Protein AF-A0A7X8THF5-F1 (afdb_monomer)

Secondary structure (DSSP, 8-state):
-----HHHHHHHHHHHHHHHHHHHHHHHHHHHHHHHHHHHHHHHHHHHHHHH---HHHHHHHHHHHHHHHHHHHHHHHS-THHHHHHHHHHHHHHHHHHHHHHH---HHHHHHHHHHHHHHHHHHHHHHHHHHHHHHHHHHHHHHT-SS-PPP--STTGGGSSSHHHHHHHHHHHHHHHHHHHHHHHHHHTT-HHHHHHHHHHHHHHHHHHHHHHHHHHHHHHT----PPPP----

Nearest PDB structures (foldseek):
  5vju-assembly1_A  TM=4.422E-01  e=5.455E-02  synthetic construct
  8d9p-assembly1_A  TM=3.679E-01  e=3.979E-02  synthetic construct
  2v0o-assembly2_C  TM=2.390E-01  e=2.110E-01  Homo sapiens
  7sqc-assembly1_1W  TM=1.618E-01  e=6.815E-01  Chlamydomonas reinhardtii

pLDDT: mean 75.11, std 13.53, range [33.56, 95.19]

Solvent-accessible surface area (backbone atoms only — not comparable to full-atom values): 12452 Å² total; per-residue (Å²): 132,83,75,74,56,66,66,60,59,49,51,52,49,49,53,49,52,52,49,50,51,51,48,50,51,49,51,52,50,49,50,58,60,47,48,56,55,51,44,51,53,49,39,54,50,34,54,52,51,41,75,70,47,85,49,69,73,57,33,50,55,35,47,56,52,32,54,52,40,50,43,54,50,53,49,65,68,72,50,72,64,63,50,57,55,52,27,52,50,31,64,49,50,28,38,52,50,25,30,52,49,43,67,79,38,77,49,76,63,52,44,50,52,34,35,53,50,23,15,58,60,27,16,58,32,41,30,52,41,52,51,55,48,22,54,47,41,26,51,42,44,44,65,72,64,69,69,67,83,84,73,76,85,73,84,46,75,70,50,59,65,62,70,69,43,71,62,45,47,49,55,14,44,53,41,14,41,16,50,20,40,20,25,50,11,45,35,37,31,74,73,68,44,58,67,66,12,46,52,31,28,53,51,11,51,54,46,37,56,54,44,53,54,50,50,53,52,50,26,56,59,49,31,71,64,79,67,89,69,76,78,77,79,85,79,132

Sequence (236 aa):
MEGVDTAEALEWLYRVLAALAALLGALLTLNQLTRSAILRRREEWLRSALSAEGNPNRQQLLRELLDRTTAYLVAGILFPRRYYFIAIAWLVAAPAQAVMWTHNDREGWSLLWSALLAMLCISMPIRQVIRVLSERERFLHDYLQAAGEIRKPRTDILAAMEGGTRKEFLLAYLAGASVAVAAVGLSLFLSGSSSLGFWMVVIGIGGAIVLVAMIRGYVRSRATISGPYPPDHEGL

Mean predicted aligned error: 10.57 Å

Radius of gyration: 22.51 Å; Cα contacts (8 Å, |Δi|>4): 219; chains: 1; bounding box: 72×32×70 Å

Organism: NCBI:txid1463632

Foldseek 3Di:
DDPPPLVVVVVVVLVVLVVVLVVVLVVVVVCLVVVLVVLVVLLVVLVVCLVPDPDPVVNVVSVLVNLLSVLLNVLSVQQDCVLVVQLSVLLSVLLSQLLVQCQVDVPPVSNVVSLVVSLVSNLVSQLLVLLSLLLSLLLSLCSSVVPDDRDHRPSDPVVCVPPPVVVSSVLSSQLSNLSSLLSSLCSCCSNPVPPSSVVSNVSSVVSNVVSVVVSVVVSNVSSPPPDPDDPPPPDD

Structure (mmCIF, N/CA/C/O backbone):
data_AF-A0A7X8THF5-F1
#
_entry.id   AF-A0A7X8THF5-F1
#
loop_
_atom_site.group_PDB
_atom_site.id
_atom_site.type_symbol
_atom_site.label_atom_id
_atom_site.label_alt_id
_atom_site.label_comp_id
_atom_site.label_asym_id
_atom_site.label_entity_id
_atom_site.label_seq_id
_atom_site.pdbx_PDB_ins_code
_atom_site.Cartn_x
_atom_site.Cartn_y
_atom_site.Cartn_z
_atom_site.occupancy
_atom_site.B_iso_or_equiv
_atom_site.auth_seq_id
_atom_site.auth_comp_id
_atom_site.auth_asym_id
_atom_site.auth_atom_id
_atom_site.pdbx_PDB_model_num
ATOM 1 N N . MET A 1 1 ? 43.524 2.361 -19.960 1.00 44.16 1 MET A N 1
ATOM 2 C CA . MET A 1 1 ? 42.305 2.366 -19.130 1.00 44.16 1 MET A CA 1
ATOM 3 C C . MET A 1 1 ? 41.296 1.520 -19.871 1.00 44.16 1 MET A C 1
ATOM 5 O O . MET A 1 1 ? 40.720 1.992 -20.841 1.00 44.16 1 MET A O 1
ATOM 9 N N . GLU A 1 2 ? 41.238 0.239 -19.514 1.00 46.28 2 GLU A N 1
ATOM 10 C CA . GLU A 1 2 ? 40.279 -0.716 -20.069 1.00 46.28 2 GLU A CA 1
ATOM 11 C C . GLU A 1 2 ? 38.870 -0.203 -19.780 1.00 46.28 2 GLU A C 1
ATOM 13 O O . GLU A 1 2 ? 38.554 0.161 -18.645 1.00 46.28 2 GLU A O 1
ATOM 18 N N . GLY A 1 3 ? 38.063 -0.072 -20.832 1.00 50.28 3 GLY A N 1
ATOM 19 C CA . GLY A 1 3 ? 36.662 0.282 -20.693 1.00 50.28 3 GLY A CA 1
ATOM 20 C C . GLY A 1 3 ? 35.988 -0.829 -19.911 1.00 50.28 3 GLY A C 1
ATOM 21 O O . GLY A 1 3 ? 35.944 -1.957 -20.386 1.00 50.28 3 GLY A O 1
ATOM 22 N N . VAL A 1 4 ? 35.510 -0.516 -18.706 1.00 54.69 4 VAL A N 1
ATOM 23 C CA . VAL A 1 4 ? 34.601 -1.399 -17.974 1.00 54.69 4 VAL A CA 1
ATOM 24 C C . VAL A 1 4 ? 33.492 -1.775 -18.943 1.00 54.69 4 VAL A C 1
ATOM 26 O O . VAL A 1 4 ? 32.818 -0.887 -19.477 1.00 54.69 4 VAL A O 1
ATOM 29 N N . ASP A 1 5 ? 33.357 -3.073 -19.206 1.00 65.56 5 ASP A N 1
ATOM 30 C CA . ASP A 1 5 ? 32.387 -3.586 -20.154 1.00 65.56 5 ASP A CA 1
ATOM 31 C C . ASP A 1 5 ? 31.007 -3.149 -19.664 1.00 65.56 5 ASP A C 1
ATOM 33 O O . ASP A 1 5 ? 30.532 -3.551 -18.600 1.00 65.56 5 ASP A O 1
ATOM 37 N N . THR A 1 6 ? 30.383 -2.226 -20.393 1.00 61.91 6 THR A N 1
ATOM 38 C CA . THR A 1 6 ? 29.119 -1.599 -19.972 1.00 61.91 6 THR A CA 1
ATOM 39 C C . THR A 1 6 ? 28.027 -2.640 -19.691 1.00 61.91 6 THR A C 1
ATOM 41 O O . THR A 1 6 ? 27.155 -2.404 -18.857 1.00 61.91 6 THR A O 1
ATOM 44 N N . ALA A 1 7 ? 28.132 -3.820 -20.312 1.00 59.59 7 ALA A N 1
ATOM 45 C CA . ALA A 1 7 ? 27.319 -4.997 -20.037 1.00 59.59 7 ALA A CA 1
ATOM 46 C C . ALA A 1 7 ? 27.535 -5.577 -18.622 1.00 59.59 7 ALA A C 1
ATOM 48 O O . ALA A 1 7 ? 26.554 -5.821 -17.921 1.00 59.59 7 ALA A O 1
ATOM 49 N N . GLU A 1 8 ? 28.781 -5.729 -18.155 1.00 67.62 8 GLU A N 1
ATOM 50 C CA . GLU A 1 8 ? 29.077 -6.199 -16.791 1.00 67.62 8 GLU A CA 1
ATOM 51 C C . GLU A 1 8 ? 28.595 -5.202 -15.733 1.00 67.62 8 GLU A C 1
ATOM 53 O O . GLU A 1 8 ? 28.028 -5.596 -14.711 1.00 67.62 8 GLU A O 1
ATOM 58 N N . ALA A 1 9 ? 28.770 -3.899 -15.981 1.00 61.94 9 ALA A N 1
ATOM 59 C CA . ALA A 1 9 ? 28.302 -2.855 -15.068 1.00 61.94 9 ALA A CA 1
ATOM 60 C C . ALA A 1 9 ? 26.768 -2.860 -14.920 1.00 61.94 9 ALA A C 1
ATOM 62 O O . ALA A 1 9 ? 26.239 -2.665 -13.820 1.00 61.94 9 ALA A O 1
ATOM 63 N N . LEU A 1 10 ? 26.047 -3.121 -16.013 1.00 57.25 10 LEU A N 1
ATOM 64 C CA . LEU A 1 10 ? 24.588 -3.235 -16.024 1.00 57.25 10 LEU A CA 1
ATOM 65 C C . LEU A 1 10 ? 24.099 -4.523 -15.357 1.00 57.25 10 LEU A C 1
ATOM 67 O O . LEU A 1 10 ? 23.121 -4.484 -14.606 1.00 57.25 10 LEU A O 1
ATOM 71 N N . GLU A 1 11 ? 24.790 -5.644 -15.565 1.00 64.69 11 GLU A N 1
ATOM 72 C CA . GLU A 1 11 ? 24.473 -6.902 -14.890 1.00 64.69 11 GLU A CA 1
ATOM 73 C C . GLU A 1 11 ? 24.671 -6.783 -13.371 1.00 64.69 11 GLU A C 1
ATOM 75 O O . GLU A 1 11 ? 23.821 -7.215 -12.585 1.00 64.69 11 GLU A O 1
ATOM 80 N N . TRP A 1 12 ? 25.743 -6.114 -12.943 1.00 65.31 12 TRP A N 1
ATOM 81 C CA . TRP A 1 12 ? 25.974 -5.784 -11.538 1.00 65.31 12 TRP A CA 1
ATOM 82 C C . TRP A 1 12 ? 24.867 -4.910 -10.960 1.00 65.31 12 TRP A C 1
ATOM 84 O O . TRP A 1 12 ? 24.343 -5.213 -9.886 1.00 65.31 12 TRP A O 1
ATOM 94 N N . LEU A 1 13 ? 24.460 -3.861 -11.671 1.00 58.75 13 LEU A N 1
ATOM 95 C CA . LEU A 1 13 ? 23.386 -2.990 -11.209 1.00 58.75 13 LEU A CA 1
ATOM 96 C C . LEU A 1 13 ? 22.038 -3.721 -11.137 1.00 58.75 13 LEU A C 1
ATOM 98 O O . LEU A 1 13 ? 21.288 -3.519 -10.182 1.00 58.75 13 LEU A O 1
ATOM 102 N N . TYR A 1 14 ? 21.742 -4.605 -12.093 1.00 62.38 14 TYR A N 1
ATOM 103 C CA . TYR A 1 14 ? 20.559 -5.466 -12.053 1.00 62.38 14 TYR A CA 1
ATOM 104 C C . TYR A 1 14 ? 20.574 -6.371 -10.821 1.00 62.38 14 TYR A C 1
ATOM 106 O O . TYR A 1 14 ? 19.589 -6.422 -10.084 1.00 62.38 14 TYR A O 1
ATOM 114 N N . ARG A 1 15 ? 21.702 -7.038 -10.550 1.00 62.12 15 ARG A N 1
ATOM 115 C CA . ARG A 1 15 ? 21.872 -7.877 -9.355 1.00 62.12 15 ARG A CA 1
ATOM 116 C C . ARG A 1 15 ? 21.681 -7.060 -8.078 1.00 62.12 15 ARG A C 1
ATOM 118 O O . ARG A 1 15 ? 21.032 -7.538 -7.152 1.00 62.12 15 ARG A O 1
ATOM 125 N N . VAL A 1 16 ? 22.163 -5.816 -8.045 1.00 64.69 16 VAL A N 1
ATOM 126 C CA . VAL A 1 16 ? 21.971 -4.891 -6.917 1.00 64.69 16 VAL A CA 1
ATOM 127 C C . VAL A 1 16 ? 20.506 -4.473 -6.770 1.00 64.69 16 VAL A C 1
ATOM 129 O O . VAL A 1 16 ? 19.982 -4.517 -5.661 1.00 64.69 16 VAL A O 1
ATOM 132 N N . LEU A 1 17 ? 19.810 -4.116 -7.851 1.00 62.09 17 LEU A N 1
ATOM 133 C CA . LEU A 1 17 ? 18.389 -3.752 -7.808 1.00 62.09 17 LEU A CA 1
ATOM 134 C C . LEU A 1 17 ? 17.505 -4.942 -7.422 1.00 62.09 17 LEU A C 1
ATOM 136 O O . LEU A 1 17 ? 16.605 -4.789 -6.598 1.00 62.09 17 LEU A O 1
ATOM 140 N N . ALA A 1 18 ? 17.785 -6.130 -7.956 1.00 57.28 18 ALA A N 1
ATOM 141 C CA . ALA A 1 18 ? 17.110 -7.367 -7.584 1.00 57.28 18 ALA A CA 1
ATOM 142 C C . ALA A 1 18 ? 17.374 -7.722 -6.113 1.00 57.28 18 ALA A C 1
ATOM 144 O O . ALA A 1 18 ? 16.439 -8.069 -5.391 1.00 57.28 18 ALA A O 1
ATOM 145 N N . ALA A 1 19 ? 18.613 -7.560 -5.637 1.00 55.81 19 ALA A N 1
ATOM 146 C CA . ALA A 1 19 ? 18.961 -7.740 -4.232 1.00 55.81 19 ALA A CA 1
ATOM 147 C C . ALA A 1 19 ? 18.259 -6.712 -3.334 1.00 55.81 19 ALA A C 1
ATOM 149 O O . ALA A 1 19 ? 17.722 -7.091 -2.299 1.00 55.81 19 ALA A O 1
ATOM 150 N N . LEU A 1 20 ? 18.185 -5.439 -3.733 1.00 57.44 20 LEU A N 1
ATOM 151 C CA . LEU A 1 20 ? 17.461 -4.393 -3.004 1.00 57.44 20 LEU A CA 1
ATOM 152 C C . LEU A 1 20 ? 15.954 -4.655 -2.979 1.00 57.44 20 LEU A C 1
ATOM 154 O O . LEU A 1 20 ? 15.328 -4.482 -1.936 1.00 57.44 20 LEU A O 1
ATOM 158 N N . ALA A 1 21 ? 15.367 -5.110 -4.085 1.00 62.69 21 ALA A N 1
ATOM 159 C CA . ALA A 1 21 ? 13.959 -5.485 -4.154 1.00 62.69 21 ALA A CA 1
ATOM 160 C C . ALA A 1 21 ? 13.661 -6.719 -3.288 1.00 62.69 21 ALA A C 1
ATOM 162 O O . ALA A 1 21 ? 12.676 -6.725 -2.548 1.00 62.69 21 ALA A O 1
ATOM 163 N N . ALA A 1 22 ? 14.531 -7.732 -3.316 1.00 54.94 22 ALA A N 1
ATOM 164 C CA . ALA A 1 22 ? 14.443 -8.903 -2.447 1.00 54.94 22 ALA A CA 1
ATOM 165 C C . ALA A 1 22 ? 14.606 -8.519 -0.969 1.00 54.94 22 ALA A C 1
ATOM 167 O O . ALA A 1 22 ? 13.848 -8.994 -0.125 1.00 54.94 22 ALA A O 1
ATOM 168 N N . LEU A 1 23 ? 15.531 -7.609 -0.654 1.00 54.62 23 LEU A N 1
ATOM 169 C CA . LEU A 1 23 ? 15.764 -7.100 0.695 1.00 54.62 23 LEU A CA 1
ATOM 170 C C . LEU A 1 23 ? 14.586 -6.250 1.183 1.00 54.62 23 LEU A C 1
ATOM 172 O O . LEU A 1 23 ? 14.150 -6.417 2.317 1.00 54.62 23 LEU A O 1
ATOM 176 N N . LEU A 1 24 ? 13.998 -5.408 0.330 1.00 62.38 24 LEU A N 1
ATOM 177 C CA . LEU A 1 24 ? 12.756 -4.685 0.620 1.00 62.38 24 LEU A CA 1
ATOM 178 C C . LEU A 1 24 ? 11.587 -5.650 0.827 1.00 62.38 24 LEU A C 1
ATOM 180 O O . LEU A 1 24 ? 10.832 -5.487 1.782 1.00 62.38 24 LEU A O 1
ATOM 184 N N . GLY A 1 25 ? 11.454 -6.680 -0.008 1.00 56.62 25 GLY A N 1
ATOM 185 C CA . GLY A 1 25 ? 10.466 -7.744 0.163 1.00 56.62 25 GLY A CA 1
ATOM 186 C C . GLY A 1 25 ? 10.643 -8.480 1.493 1.00 56.62 25 GLY A C 1
ATOM 187 O O . GLY A 1 25 ? 9.671 -8.667 2.230 1.00 56.62 25 GLY A O 1
ATOM 188 N N . ALA A 1 26 ? 11.882 -8.820 1.854 1.00 56.28 26 ALA A N 1
ATOM 189 C CA . ALA A 1 26 ? 12.229 -9.439 3.128 1.00 56.28 26 ALA A CA 1
ATOM 190 C C . ALA A 1 26 ? 11.927 -8.508 4.311 1.00 56.28 26 ALA A C 1
ATOM 192 O O . ALA A 1 26 ? 11.278 -8.938 5.260 1.00 56.28 26 ALA A O 1
ATOM 193 N N . LEU A 1 27 ? 12.305 -7.228 4.239 1.00 57.66 27 LEU A N 1
ATOM 194 C CA . LEU A 1 27 ? 12.028 -6.214 5.263 1.00 57.66 27 LEU A CA 1
ATOM 195 C C . LEU A 1 27 ? 10.529 -5.967 5.436 1.00 57.66 27 LEU A C 1
ATOM 197 O O . LEU A 1 27 ? 10.049 -5.886 6.564 1.00 57.66 27 LEU A O 1
ATOM 201 N N . LEU A 1 28 ? 9.766 -5.883 4.345 1.00 62.41 28 LEU A N 1
ATOM 202 C CA . LEU A 1 28 ? 8.310 -5.758 4.390 1.00 62.41 28 LEU A CA 1
ATOM 203 C C . LEU A 1 28 ? 7.680 -7.005 5.017 1.00 62.41 28 LEU A C 1
ATOM 205 O O . LEU A 1 28 ? 6.793 -6.878 5.859 1.00 62.41 28 LEU A O 1
ATOM 209 N N . THR A 1 29 ? 8.171 -8.195 4.675 1.00 56.88 29 THR A N 1
ATOM 210 C CA . THR A 1 29 ? 7.702 -9.465 5.250 1.00 56.88 29 THR A CA 1
ATOM 211 C C . THR A 1 29 ? 8.030 -9.559 6.744 1.00 56.88 29 THR A C 1
ATOM 213 O O . THR A 1 29 ? 7.148 -9.860 7.550 1.00 56.88 29 THR A O 1
ATOM 216 N N . LEU A 1 30 ? 9.258 -9.213 7.138 1.00 57.81 30 LEU A N 1
ATOM 217 C CA . LEU A 1 30 ? 9.705 -9.115 8.531 1.00 57.81 30 LEU A CA 1
ATOM 218 C C . LEU A 1 30 ? 8.871 -8.102 9.316 1.00 57.81 30 LEU A C 1
ATOM 220 O O . LEU A 1 30 ? 8.418 -8.408 10.418 1.00 57.81 30 LEU A O 1
ATOM 224 N N . ASN A 1 31 ? 8.606 -6.926 8.746 1.00 62.25 31 ASN A N 1
ATOM 225 C CA . ASN A 1 31 ? 7.759 -5.903 9.357 1.00 62.25 31 ASN A CA 1
ATOM 226 C C . ASN A 1 31 ? 6.324 -6.421 9.555 1.00 62.25 31 ASN A C 1
ATOM 228 O O . ASN A 1 31 ? 5.721 -6.206 10.599 1.00 62.25 31 ASN A O 1
ATOM 232 N N . GLN A 1 32 ? 5.778 -7.187 8.608 1.00 62.62 32 GLN A N 1
ATOM 233 C CA . GLN A 1 32 ? 4.447 -7.788 8.757 1.00 62.62 32 GLN A CA 1
ATOM 234 C C . GLN A 1 32 ? 4.400 -8.894 9.826 1.00 62.62 32 GLN A C 1
ATOM 236 O O . GLN A 1 32 ? 3.425 -8.968 10.582 1.00 62.62 32 GLN A O 1
ATOM 241 N N . LEU A 1 33 ? 5.438 -9.731 9.932 1.00 62.12 33 LEU A N 1
ATOM 242 C CA . LEU A 1 33 ? 5.545 -10.762 10.974 1.00 62.12 33 LEU A CA 1
ATOM 243 C C . LEU A 1 33 ? 5.672 -10.126 12.364 1.00 62.12 33 LEU A C 1
ATOM 245 O O . LEU A 1 33 ? 4.885 -10.419 13.269 1.00 62.12 33 LEU A O 1
ATOM 249 N N . THR A 1 34 ? 6.600 -9.182 12.505 1.00 71.81 34 THR A N 1
ATOM 250 C CA . THR A 1 34 ? 6.878 -8.494 13.771 1.00 71.81 34 THR A CA 1
ATOM 251 C C . THR A 1 34 ? 5.735 -7.593 14.215 1.00 71.81 34 THR A C 1
ATOM 253 O O . THR A 1 34 ? 5.457 -7.535 15.409 1.00 71.81 34 THR A O 1
ATOM 256 N N . ARG A 1 35 ? 4.993 -6.957 13.300 1.00 75.31 35 ARG A N 1
ATOM 257 C CA . ARG A 1 35 ? 3.871 -6.073 13.657 1.00 75.31 35 ARG A CA 1
ATOM 258 C C . ARG A 1 35 ? 2.801 -6.781 14.481 1.00 75.31 35 ARG A C 1
ATOM 260 O O . ARG A 1 35 ? 2.255 -6.176 15.397 1.00 75.31 35 ARG A O 1
ATOM 267 N N . SER A 1 36 ? 2.525 -8.055 14.204 1.00 75.31 36 SER A N 1
ATOM 268 C CA . SER A 1 36 ? 1.575 -8.835 15.007 1.00 75.31 36 SER A CA 1
ATOM 269 C C . SER A 1 36 ? 2.079 -9.092 16.433 1.00 75.31 36 SER A C 1
ATOM 271 O O . SER A 1 36 ? 1.326 -8.914 17.387 1.00 75.31 36 SER A O 1
ATOM 273 N N . ALA A 1 37 ? 3.365 -9.416 16.588 1.00 80.38 37 ALA A N 1
ATOM 274 C CA . ALA A 1 37 ? 4.003 -9.595 17.890 1.00 80.38 37 ALA A CA 1
ATOM 275 C C . ALA A 1 37 ? 4.093 -8.274 18.675 1.00 80.38 37 ALA A C 1
ATOM 277 O O . ALA A 1 37 ? 3.794 -8.241 19.866 1.00 80.38 37 ALA A O 1
ATOM 278 N N . ILE A 1 38 ? 4.430 -7.169 18.001 1.00 83.44 38 ILE A N 1
ATOM 279 C CA . ILE A 1 38 ? 4.467 -5.823 18.588 1.00 83.44 38 ILE A CA 1
ATOM 280 C C . ILE A 1 38 ? 3.075 -5.420 19.082 1.00 83.44 38 ILE A C 1
ATOM 282 O O . ILE A 1 38 ? 2.955 -4.903 20.189 1.00 83.44 38 ILE A O 1
ATOM 286 N N . LEU A 1 39 ? 2.025 -5.663 18.290 1.00 85.38 39 LEU A N 1
ATOM 287 C CA . LEU A 1 39 ? 0.650 -5.346 18.684 1.00 85.38 39 LEU A CA 1
ATOM 288 C C . LEU A 1 39 ? 0.195 -6.172 19.893 1.00 85.38 39 LEU A C 1
ATOM 290 O O . LEU A 1 39 ? -0.378 -5.589 20.805 1.00 85.38 39 LEU A O 1
ATOM 294 N N . ARG A 1 40 ? 0.513 -7.474 19.949 1.00 87.19 40 ARG A N 1
ATOM 295 C CA . ARG A 1 40 ? 0.229 -8.327 21.121 1.00 87.19 40 ARG A CA 1
ATOM 296 C C . ARG A 1 40 ? 0.936 -7.831 22.377 1.00 87.19 40 ARG A C 1
ATOM 298 O O . ARG A 1 40 ? 0.296 -7.587 23.390 1.00 87.19 40 ARG A O 1
ATOM 305 N N . ARG A 1 41 ? 2.244 -7.583 22.286 1.00 89.25 41 ARG A N 1
ATOM 306 C CA . ARG A 1 41 ? 3.030 -7.070 23.416 1.00 89.25 41 ARG A CA 1
ATOM 307 C C . ARG A 1 41 ? 2.528 -5.703 23.886 1.00 89.25 41 ARG A C 1
ATOM 309 O O . ARG A 1 41 ? 2.513 -5.419 25.079 1.00 89.25 41 ARG A O 1
ATOM 316 N N . ARG A 1 42 ? 2.113 -4.845 22.950 1.00 90.06 42 ARG A N 1
ATOM 317 C CA . ARG A 1 42 ? 1.525 -3.538 23.262 1.00 90.06 42 ARG A CA 1
ATOM 318 C C . ARG A 1 42 ? 0.163 -3.677 23.936 1.00 90.06 42 ARG A C 1
ATOM 320 O O . ARG A 1 42 ? -0.105 -2.929 24.866 1.00 90.06 42 ARG A O 1
ATOM 327 N N . GLU A 1 43 ? -0.667 -4.614 23.492 1.00 92.69 43 GLU A N 1
ATOM 328 C CA . GLU A 1 43 ? -1.944 -4.929 24.132 1.00 92.69 43 GLU A CA 1
ATOM 329 C C . GLU A 1 43 ? -1.740 -5.424 25.571 1.00 92.69 43 GLU A C 1
ATOM 331 O O . GLU A 1 43 ? -2.356 -4.891 26.489 1.00 92.69 43 GLU A O 1
ATOM 336 N N . GLU A 1 44 ? -0.829 -6.375 25.790 1.00 92.75 44 GLU A N 1
ATOM 337 C CA . GLU A 1 44 ? -0.475 -6.884 27.124 1.00 92.75 44 GLU A CA 1
ATOM 338 C C . GLU A 1 44 ? 0.015 -5.762 28.048 1.00 92.75 44 GLU A C 1
ATOM 340 O O . GLU A 1 44 ? -0.441 -5.636 29.190 1.00 92.75 44 GLU A O 1
ATOM 345 N N . TRP A 1 45 ? 0.900 -4.901 27.535 1.00 95.19 45 TRP A N 1
ATOM 346 C CA . TRP A 1 45 ? 1.394 -3.742 28.272 1.00 95.19 45 TRP A CA 1
ATOM 347 C C . TRP A 1 45 ? 0.267 -2.759 28.610 1.00 95.19 45 TRP A C 1
ATOM 349 O O . TRP A 1 45 ? 0.183 -2.318 29.752 1.00 95.19 45 TRP A O 1
ATOM 359 N N . LEU A 1 46 ? -0.635 -2.459 27.666 1.00 93.38 46 LEU A N 1
ATOM 360 C CA . LEU A 1 46 ? -1.780 -1.569 27.894 1.00 93.38 46 LEU A CA 1
ATOM 361 C C . LEU A 1 46 ? -2.759 -2.138 28.928 1.00 93.38 46 LEU A C 1
ATOM 363 O O . LEU A 1 46 ? -3.219 -1.390 29.787 1.00 93.38 46 LEU A O 1
ATOM 367 N N . ARG A 1 47 ? -3.038 -3.448 28.901 1.00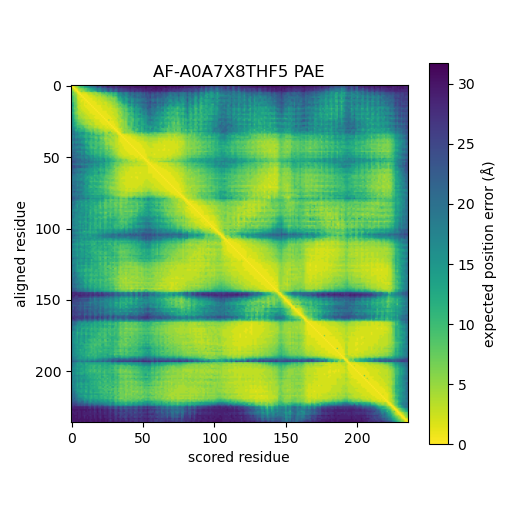 93.38 47 ARG A N 1
ATOM 368 C CA . ARG A 1 47 ? -3.868 -4.116 29.922 1.00 93.38 47 ARG A CA 1
ATOM 369 C C . ARG A 1 47 ? -3.237 -4.011 31.309 1.00 93.38 47 ARG A C 1
ATOM 371 O O . ARG A 1 47 ? -3.921 -3.675 32.273 1.00 93.38 47 ARG A O 1
ATOM 378 N N . SER A 1 48 ? -1.929 -4.242 31.388 1.00 94.12 48 SER A N 1
ATOM 379 C CA . SER A 1 48 ? -1.165 -4.151 32.637 1.00 94.12 48 SER A CA 1
ATOM 380 C C . SER A 1 48 ? -1.151 -2.715 33.171 1.00 94.12 48 SER A C 1
ATOM 382 O O . SER A 1 48 ? -1.478 -2.484 34.333 1.00 94.12 48 SER A O 1
ATOM 384 N N . ALA A 1 49 ? -0.867 -1.738 32.305 1.00 92.69 49 ALA A N 1
ATOM 385 C CA . ALA A 1 49 ? -0.874 -0.318 32.643 1.00 92.69 49 ALA A CA 1
ATOM 386 C C . ALA A 1 49 ? -2.259 0.149 33.114 1.00 92.69 49 ALA A C 1
ATOM 388 O O . ALA A 1 49 ? -2.359 0.852 34.114 1.00 92.69 49 ALA A O 1
ATOM 389 N N . LEU A 1 50 ? -3.330 -0.292 32.448 1.00 93.75 50 LEU A N 1
ATOM 390 C CA . LEU A 1 50 ? -4.700 0.044 32.829 1.00 93.75 50 LEU A CA 1
ATOM 391 C C . LEU A 1 50 ? -5.071 -0.510 34.213 1.00 93.75 50 LEU A C 1
ATOM 393 O O . LEU A 1 50 ? -5.754 0.174 34.969 1.00 93.75 50 LEU A O 1
ATOM 397 N N . SER A 1 51 ? -4.614 -1.722 34.548 1.00 91.69 51 SER A N 1
ATOM 398 C CA . SER A 1 51 ? -4.881 -2.348 35.853 1.00 91.69 51 SER A CA 1
ATOM 399 C C . SER A 1 51 ? -4.154 -1.678 37.025 1.00 91.69 51 SER A C 1
ATOM 401 O O . SER A 1 51 ? -4.630 -1.746 38.154 1.00 91.69 51 SER A O 1
ATOM 403 N N . ALA A 1 52 ? -3.023 -1.018 36.757 1.00 92.69 52 ALA A N 1
ATOM 404 C CA . ALA A 1 52 ? -2.202 -0.349 37.763 1.00 92.69 52 ALA A CA 1
ATOM 405 C C . ALA A 1 52 ? -2.469 1.166 37.874 1.00 92.69 52 ALA A C 1
ATOM 407 O O . ALA A 1 52 ? -2.017 1.804 38.824 1.00 92.69 52 ALA A O 1
ATOM 408 N N . GLU A 1 53 ? -3.170 1.764 36.908 1.00 93.62 53 GLU A N 1
ATOM 409 C CA . GLU A 1 53 ? -3.419 3.205 36.867 1.00 93.62 53 GLU A CA 1
ATOM 410 C C . GLU A 1 53 ? -4.570 3.584 37.807 1.00 93.62 53 GLU A C 1
ATOM 412 O O . GLU A 1 53 ? -5.679 3.082 37.665 1.00 93.62 53 GLU A O 1
ATOM 417 N N . GLY A 1 54 ? -4.328 4.495 38.753 1.00 89.56 54 GLY A N 1
ATOM 418 C CA . GLY A 1 54 ? -5.350 4.970 39.697 1.00 89.56 54 GLY A CA 1
ATOM 419 C C . GLY A 1 54 ? -6.120 6.203 39.216 1.00 89.56 54 GLY A C 1
ATOM 420 O O . GLY A 1 54 ? -7.184 6.512 39.748 1.00 89.56 54 GLY A O 1
ATOM 421 N N . ASN A 1 55 ? -5.600 6.931 38.220 1.00 94.75 55 ASN A N 1
ATOM 422 C CA . ASN A 1 55 ? -6.222 8.164 37.742 1.00 94.75 55 ASN A CA 1
ATOM 423 C C . ASN A 1 55 ? -7.301 7.879 36.673 1.00 94.75 55 ASN A C 1
ATOM 425 O O . ASN A 1 55 ? -6.967 7.342 35.613 1.00 94.75 55 ASN A O 1
ATOM 429 N N . PRO A 1 56 ? -8.565 8.304 36.871 1.00 91.31 56 PRO A N 1
ATOM 430 C CA . PRO A 1 56 ? -9.668 7.988 35.958 1.00 91.31 56 PRO A CA 1
ATOM 431 C C . PRO A 1 56 ? -9.481 8.554 34.540 1.00 91.31 56 PRO A C 1
ATOM 433 O O . PRO A 1 56 ? -9.804 7.878 33.564 1.00 91.31 56 PRO A O 1
ATOM 436 N N . ASN A 1 57 ? -8.886 9.743 34.391 1.00 89.69 57 ASN A N 1
ATOM 437 C CA . ASN A 1 57 ? -8.653 10.346 33.070 1.00 89.69 57 ASN A CA 1
ATOM 438 C C . ASN A 1 57 ? -7.589 9.570 32.280 1.00 89.69 57 ASN A C 1
ATOM 440 O O . ASN A 1 57 ? -7.702 9.386 31.068 1.00 89.69 57 ASN A O 1
ATOM 444 N N . ARG A 1 58 ? -6.547 9.083 32.967 1.00 90.12 58 ARG A N 1
ATOM 445 C CA . ARG A 1 58 ? -5.504 8.253 32.343 1.00 90.12 58 ARG A CA 1
ATOM 446 C C . ARG A 1 58 ? -6.012 6.853 32.034 1.00 90.12 58 ARG A C 1
ATOM 448 O O . ARG A 1 58 ? -5.693 6.326 30.973 1.00 90.12 58 ARG A O 1
ATOM 455 N N . GLN A 1 59 ? -6.843 6.285 32.906 1.00 91.94 59 GLN A N 1
ATOM 456 C CA . GLN A 1 59 ? -7.520 5.019 32.635 1.00 91.94 59 GLN A CA 1
ATOM 457 C C . GLN A 1 59 ? -8.368 5.097 31.364 1.00 91.94 59 GLN A C 1
ATOM 459 O O . GLN A 1 59 ? -8.319 4.177 30.552 1.00 91.94 59 GLN A O 1
ATOM 464 N N . GLN A 1 60 ? -9.113 6.188 31.162 1.00 90.38 60 G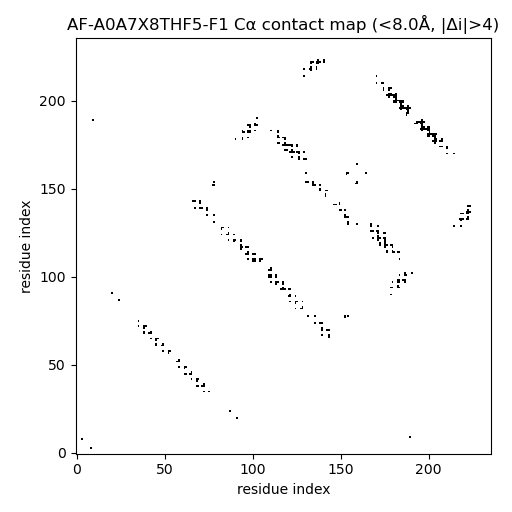LN A N 1
ATOM 465 C CA . GLN A 1 60 ? -9.901 6.370 29.944 1.00 90.38 60 GLN A CA 1
ATOM 466 C C . GLN A 1 60 ? -9.013 6.366 28.692 1.00 90.38 60 GLN A C 1
ATOM 468 O O . GLN A 1 60 ? -9.265 5.597 27.768 1.00 90.38 60 GLN A O 1
ATOM 473 N N . LEU A 1 61 ? -7.922 7.138 28.689 1.00 91.00 61 LEU A N 1
ATOM 474 C CA . LEU A 1 61 ? -6.984 7.165 27.563 1.00 91.00 61 LEU A CA 1
ATOM 475 C C . LEU A 1 61 ? -6.317 5.797 27.318 1.00 91.00 61 LEU A C 1
ATOM 477 O O . LEU A 1 61 ? -6.138 5.384 26.173 1.00 91.00 61 LEU A O 1
ATOM 481 N N . LEU A 1 62 ? -5.966 5.065 28.379 1.00 92.00 62 LEU A N 1
ATOM 482 C CA . LEU A 1 62 ? -5.416 3.710 28.268 1.00 92.00 62 LEU A CA 1
ATOM 483 C C . LEU A 1 62 ? -6.437 2.715 27.699 1.00 92.00 62 LEU A C 1
ATOM 485 O O . LEU A 1 62 ? -6.045 1.864 26.901 1.00 92.00 62 LEU A O 1
ATOM 489 N N . ARG A 1 63 ? -7.726 2.841 28.048 1.00 90.62 63 ARG A N 1
ATOM 490 C CA . ARG A 1 63 ? -8.814 2.049 27.444 1.00 90.62 63 ARG A CA 1
ATOM 491 C C . ARG A 1 63 ? -8.952 2.343 25.956 1.00 90.62 63 ARG A C 1
ATOM 493 O O . ARG A 1 63 ? -8.897 1.412 25.165 1.00 90.62 63 ARG A O 1
ATOM 500 N N . GLU A 1 64 ? -8.997 3.613 25.561 1.00 88.44 64 GLU A N 1
ATOM 501 C CA . GLU A 1 64 ? -9.077 3.995 24.142 1.00 88.44 64 GLU A CA 1
ATOM 502 C C . GLU A 1 64 ? -7.890 3.448 23.327 1.00 88.44 64 GLU A C 1
ATOM 504 O O . GLU A 1 64 ? -8.047 2.954 22.205 1.00 88.44 64 GLU A O 1
ATOM 509 N N . LEU A 1 65 ? -6.678 3.497 23.892 1.00 90.44 65 LEU A N 1
ATOM 510 C CA . LEU A 1 65 ? -5.488 2.920 23.264 1.00 90.44 65 LEU A CA 1
ATOM 511 C C . LEU A 1 65 ? -5.540 1.390 23.197 1.00 90.44 65 LEU A C 1
ATOM 513 O O . LEU A 1 65 ? -5.063 0.816 22.209 1.00 90.44 65 LEU A O 1
ATOM 517 N N . LEU A 1 66 ? -6.076 0.737 24.229 1.00 91.56 66 LEU A N 1
ATOM 518 C CA . LEU A 1 66 ? -6.256 -0.711 24.274 1.00 91.56 66 LEU A CA 1
ATOM 519 C C . LEU A 1 66 ? -7.245 -1.150 23.196 1.00 91.56 66 LEU A C 1
ATOM 521 O O . LEU A 1 66 ? -6.865 -1.941 22.335 1.00 91.56 66 LEU A O 1
ATOM 525 N N . ASP A 1 67 ? -8.434 -0.552 23.165 1.00 88.31 67 ASP A N 1
ATOM 526 C CA . ASP A 1 67 ? -9.490 -0.857 22.196 1.00 88.31 67 ASP A CA 1
ATOM 527 C C . ASP A 1 67 ? -8.988 -0.682 20.763 1.00 88.31 67 ASP A C 1
ATOM 529 O O . ASP A 1 67 ? -9.161 -1.559 19.914 1.00 88.31 67 ASP A O 1
ATOM 533 N N . ARG A 1 68 ? -8.252 0.404 20.501 1.00 88.12 68 ARG A N 1
ATOM 534 C CA . ARG A 1 68 ? -7.626 0.642 19.196 1.00 88.12 68 ARG A CA 1
ATOM 535 C C . ARG A 1 68 ? -6.576 -0.407 18.847 1.00 88.12 68 ARG A C 1
ATOM 537 O O . ARG A 1 68 ? -6.503 -0.839 17.696 1.00 88.12 68 ARG A O 1
ATOM 544 N N . THR A 1 69 ? -5.760 -0.825 19.810 1.00 87.38 69 THR A N 1
ATOM 545 C CA . THR A 1 69 ? -4.734 -1.857 19.594 1.00 87.38 69 THR A CA 1
ATOM 546 C C . THR A 1 69 ? -5.375 -3.215 19.305 1.00 87.38 69 THR A C 1
ATOM 548 O O . THR A 1 69 ? -4.983 -3.875 18.338 1.00 87.38 69 THR A O 1
ATOM 551 N N . THR A 1 70 ? -6.402 -3.591 20.067 1.00 87.75 70 THR A N 1
ATOM 552 C CA . THR A 1 70 ? -7.178 -4.818 19.866 1.00 87.75 70 THR A CA 1
ATOM 553 C C . THR A 1 70 ? -7.894 -4.796 18.511 1.00 87.75 70 THR A C 1
ATOM 555 O O . THR A 1 70 ? -7.779 -5.760 17.754 1.00 87.75 70 THR A O 1
ATOM 558 N N . ALA A 1 71 ? -8.506 -3.674 18.118 1.00 84.88 71 ALA A N 1
ATOM 559 C CA . ALA A 1 71 ? -9.127 -3.511 16.800 1.00 84.88 71 ALA A CA 1
ATOM 560 C C . ALA A 1 71 ? -8.123 -3.742 15.652 1.00 84.88 71 ALA A C 1
ATOM 562 O O . ALA A 1 71 ? -8.405 -4.470 14.696 1.00 84.88 71 ALA A O 1
ATOM 563 N N . TYR A 1 72 ? -6.908 -3.183 15.754 1.00 84.06 72 TYR A N 1
ATOM 564 C CA . TYR A 1 72 ? -5.842 -3.413 14.769 1.00 84.06 72 TYR A CA 1
ATOM 565 C C . TYR A 1 72 ? -5.371 -4.867 14.715 1.00 84.06 72 TYR A C 1
ATOM 567 O O . TYR A 1 72 ? -4.996 -5.334 13.632 1.00 84.06 72 TYR A O 1
ATOM 575 N N . LEU A 1 73 ? -5.365 -5.560 15.854 1.00 84.50 73 LEU A N 1
ATOM 576 C CA . LEU A 1 73 ? -4.974 -6.961 15.957 1.00 84.50 73 LEU A CA 1
ATOM 577 C C . LEU A 1 73 ? -6.022 -7.866 15.301 1.00 84.50 73 LEU A C 1
ATOM 579 O O . LEU A 1 73 ? -5.661 -8.675 14.445 1.00 84.50 73 LEU A O 1
ATOM 583 N N . VAL A 1 74 ? -7.304 -7.661 15.612 1.00 84.69 74 VAL A N 1
ATOM 584 C CA . VAL A 1 74 ? -8.429 -8.393 15.007 1.00 84.69 74 VAL A CA 1
ATOM 585 C C . VAL A 1 74 ? -8.484 -8.151 13.496 1.00 84.69 74 VAL A C 1
ATOM 587 O O . VAL A 1 74 ? -8.538 -9.103 12.715 1.00 84.69 74 VAL A O 1
ATOM 590 N N . ALA A 1 75 ? -8.339 -6.900 13.053 1.00 80.81 75 ALA A N 1
ATOM 591 C CA . ALA A 1 75 ? -8.236 -6.584 11.630 1.00 80.81 75 ALA A CA 1
ATOM 592 C C . ALA A 1 75 ? -7.033 -7.288 10.964 1.00 80.81 75 ALA A C 1
ATOM 594 O O . ALA A 1 75 ? -7.114 -7.767 9.836 1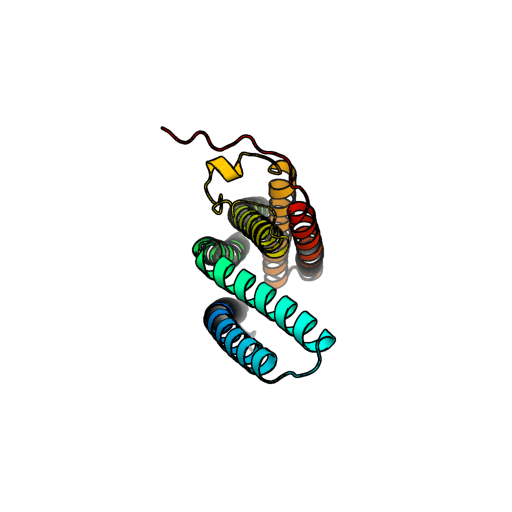.00 80.81 75 ALA A O 1
ATOM 595 N N . GLY A 1 76 ? -5.899 -7.404 11.658 1.00 76.00 76 GLY A N 1
ATOM 596 C CA . GLY A 1 76 ? -4.723 -8.114 11.146 1.00 76.00 76 GLY A CA 1
ATOM 597 C C . GLY A 1 76 ? -4.917 -9.624 10.942 1.00 76.00 76 GLY A C 1
ATOM 598 O O . GLY A 1 76 ? -4.109 -10.234 10.232 1.00 76.00 76 GLY A O 1
ATOM 599 N N . ILE A 1 77 ? -5.945 -10.210 11.564 1.00 79.62 77 ILE A N 1
ATOM 600 C CA . ILE A 1 77 ? -6.344 -11.619 11.423 1.00 79.62 77 ILE A CA 1
ATOM 601 C C . ILE A 1 77 ? -7.407 -11.763 10.327 1.00 79.62 77 ILE A C 1
ATOM 603 O O . ILE A 1 77 ? -7.305 -12.654 9.489 1.00 79.62 77 ILE A O 1
ATOM 607 N N . LEU A 1 78 ? -8.399 -10.870 10.315 1.00 76.69 78 LEU A N 1
ATOM 608 C CA . LEU A 1 78 ? -9.549 -10.931 9.411 1.00 76.69 78 LEU A CA 1
ATOM 609 C C . LEU A 1 78 ? -9.211 -10.611 7.949 1.00 76.69 78 LEU A C 1
ATOM 611 O O . LEU A 1 78 ? -9.831 -11.160 7.040 1.00 76.69 78 LEU A O 1
ATOM 615 N N . PHE A 1 79 ? -8.248 -9.721 7.700 1.00 74.88 79 PHE A N 1
ATOM 616 C CA . PHE A 1 79 ? -7.917 -9.294 6.342 1.00 74.88 79 PHE A CA 1
ATOM 617 C C . PHE A 1 79 ? -6.798 -10.159 5.731 1.00 74.88 79 PHE A C 1
ATOM 619 O O . PHE A 1 79 ? -5.682 -10.203 6.261 1.00 74.88 79 PHE A O 1
ATOM 626 N N . PRO A 1 80 ? -7.046 -10.829 4.589 1.00 70.38 80 PRO A N 1
ATOM 627 C CA . PRO A 1 80 ? -6.119 -11.800 4.022 1.00 70.38 80 PRO A CA 1
ATOM 628 C C . PRO A 1 80 ? -4.831 -11.137 3.513 1.00 70.38 80 PRO A C 1
ATOM 630 O O . PRO A 1 80 ? -4.825 -10.327 2.583 1.00 70.38 80 PRO A O 1
ATOM 633 N N . ARG A 1 81 ? -3.699 -11.544 4.099 1.00 73.31 81 ARG A N 1
ATOM 634 C CA . ARG A 1 81 ? -2.364 -10.988 3.804 1.00 73.31 81 ARG A CA 1
ATOM 635 C C . ARG A 1 81 ? -1.892 -11.244 2.370 1.00 73.31 81 ARG A C 1
ATOM 637 O O . ARG A 1 81 ? -1.066 -10.491 1.861 1.00 73.31 81 ARG A O 1
ATOM 644 N N . ARG A 1 82 ? -2.440 -12.271 1.709 1.00 73.31 82 ARG A N 1
ATOM 645 C CA . ARG A 1 82 ? -2.090 -12.680 0.337 1.00 73.31 82 ARG A CA 1
ATOM 646 C C . ARG A 1 82 ? -2.171 -11.534 -0.674 1.00 73.31 82 ARG A C 1
ATOM 648 O O . ARG A 1 82 ? -1.317 -11.449 -1.545 1.00 73.31 82 ARG A O 1
ATOM 655 N N . TYR A 1 83 ? -3.127 -10.614 -0.526 1.00 72.12 83 TYR A N 1
ATOM 656 C CA . TYR A 1 83 ? -3.280 -9.496 -1.463 1.00 72.12 83 TYR A CA 1
ATOM 657 C C . TYR A 1 83 ? -2.111 -8.505 -1.399 1.00 72.12 83 TYR A C 1
ATOM 659 O O . TYR A 1 83 ? -1.700 -7.984 -2.431 1.00 72.12 83 TYR A O 1
ATOM 667 N N . TYR A 1 84 ? -1.513 -8.303 -0.219 1.00 71.56 84 TYR A N 1
ATOM 668 C CA . TYR A 1 84 ? -0.307 -7.481 -0.085 1.00 71.56 84 TYR A CA 1
ATOM 669 C C . TYR A 1 84 ? 0.908 -8.165 -0.714 1.00 71.56 84 TYR A C 1
ATOM 671 O O . TYR A 1 84 ? 1.676 -7.506 -1.404 1.00 71.56 84 TYR A O 1
ATOM 679 N N . PHE A 1 85 ? 1.061 -9.480 -0.523 1.00 72.38 85 PHE A N 1
ATOM 680 C CA . PHE A 1 85 ? 2.149 -10.240 -1.148 1.00 72.38 85 PHE A CA 1
ATOM 681 C C . PHE A 1 85 ? 2.055 -10.223 -2.672 1.00 72.38 85 PHE A C 1
ATOM 683 O O . PHE A 1 85 ? 3.054 -9.958 -3.332 1.00 72.38 85 PHE A O 1
ATOM 690 N N . ILE A 1 86 ? 0.856 -10.430 -3.225 1.00 74.62 86 ILE A N 1
ATOM 691 C CA . ILE A 1 86 ? 0.614 -10.357 -4.671 1.00 74.62 86 ILE A CA 1
ATOM 692 C C . ILE A 1 86 ? 0.958 -8.958 -5.194 1.00 74.62 86 ILE A C 1
ATOM 694 O O . ILE A 1 86 ? 1.662 -8.837 -6.191 1.00 74.62 86 ILE A O 1
ATOM 698 N N . ALA A 1 87 ? 0.529 -7.894 -4.510 1.00 72.38 87 ALA A N 1
ATOM 699 C CA . ALA A 1 87 ? 0.853 -6.533 -4.928 1.00 72.38 87 ALA A CA 1
ATOM 700 C C . ALA A 1 87 ? 2.353 -6.222 -4.871 1.00 72.38 87 ALA A C 1
ATOM 702 O O . ALA A 1 87 ? 2.870 -5.614 -5.802 1.00 72.38 87 ALA A O 1
ATOM 703 N N . ILE A 1 88 ? 3.060 -6.667 -3.829 1.00 73.88 88 ILE A N 1
ATOM 704 C CA . ILE A 1 88 ? 4.519 -6.513 -3.736 1.00 73.88 88 ILE A CA 1
ATOM 705 C C . ILE A 1 88 ? 5.210 -7.293 -4.860 1.00 73.88 88 ILE A C 1
ATOM 707 O O . ILE A 1 88 ? 6.090 -6.747 -5.519 1.00 73.88 88 ILE A O 1
ATOM 711 N N . ALA A 1 89 ? 4.791 -8.536 -5.116 1.00 73.62 89 ALA A N 1
ATOM 712 C CA . ALA A 1 89 ? 5.358 -9.358 -6.180 1.00 73.62 89 ALA A CA 1
ATOM 713 C C . ALA A 1 89 ? 5.219 -8.676 -7.549 1.00 73.62 89 ALA A C 1
ATOM 715 O O . ALA A 1 89 ? 6.200 -8.570 -8.278 1.00 73.62 89 ALA A O 1
ATOM 716 N N . TRP A 1 90 ? 4.041 -8.132 -7.866 1.00 76.00 90 TRP A N 1
ATOM 717 C CA . TRP A 1 90 ? 3.814 -7.413 -9.124 1.00 76.00 90 TRP A CA 1
ATOM 718 C C . TRP A 1 90 ? 4.523 -6.058 -9.196 1.00 76.00 90 TRP A C 1
ATOM 720 O O . TRP A 1 90 ? 5.005 -5.694 -10.264 1.00 76.00 90 TRP A O 1
ATOM 730 N N . LEU A 1 91 ? 4.660 -5.343 -8.075 1.00 71.50 91 LEU A N 1
ATOM 731 C CA . LEU A 1 91 ? 5.451 -4.108 -7.995 1.00 71.50 91 LEU A CA 1
ATOM 732 C C . LEU A 1 91 ? 6.946 -4.329 -8.255 1.00 71.50 91 LEU A C 1
ATOM 734 O O . LEU A 1 91 ? 7.636 -3.372 -8.583 1.00 71.50 91 LEU A O 1
ATOM 738 N N . VAL A 1 92 ? 7.450 -5.557 -8.112 1.00 70.69 92 VAL A N 1
ATOM 739 C CA . VAL A 1 92 ? 8.839 -5.910 -8.441 1.00 70.69 92 VAL A CA 1
ATOM 740 C C . VAL A 1 92 ? 8.930 -6.531 -9.834 1.00 70.69 92 VAL A C 1
ATOM 742 O O . VAL A 1 92 ? 9.749 -6.105 -10.646 1.00 70.69 92 VAL A O 1
ATOM 745 N N . ALA A 1 93 ? 8.071 -7.508 -10.133 1.00 71.06 93 ALA A N 1
ATOM 746 C CA . ALA A 1 93 ? 8.122 -8.273 -11.374 1.00 71.06 93 ALA A CA 1
ATOM 747 C C . ALA A 1 93 ? 7.832 -7.415 -12.614 1.00 71.06 93 ALA A C 1
ATOM 749 O O . ALA A 1 93 ? 8.541 -7.536 -13.609 1.00 71.06 93 ALA A O 1
ATOM 750 N N . ALA A 1 94 ? 6.832 -6.528 -12.562 1.00 70.94 94 ALA A N 1
ATOM 751 C CA . ALA A 1 94 ? 6.455 -5.721 -13.722 1.00 70.94 94 ALA A CA 1
ATOM 752 C C . ALA A 1 94 ? 7.507 -4.651 -14.082 1.00 70.94 94 ALA A C 1
ATOM 754 O O . ALA A 1 94 ? 7.862 -4.554 -15.256 1.00 70.94 94 ALA A O 1
ATOM 755 N N . PRO A 1 95 ? 8.093 -3.899 -13.127 1.00 66.81 95 PRO A N 1
ATOM 756 C CA . PRO A 1 95 ? 9.217 -3.015 -13.435 1.00 66.81 95 PRO A CA 1
ATOM 757 C C . PRO A 1 95 ? 10.460 -3.764 -13.910 1.00 66.81 95 PRO A C 1
ATOM 759 O O . PRO A 1 95 ? 11.120 -3.298 -14.832 1.00 66.81 95 PRO A O 1
ATOM 762 N N . ALA A 1 96 ? 10.766 -4.928 -13.326 1.00 69.06 96 ALA A N 1
ATOM 763 C CA . ALA A 1 96 ? 11.896 -5.745 -13.766 1.00 69.06 96 ALA A CA 1
ATOM 764 C C . ALA A 1 96 ? 11.716 -6.224 -15.215 1.00 69.06 96 ALA A C 1
ATOM 766 O O . ALA A 1 96 ? 12.637 -6.112 -16.022 1.00 69.06 96 ALA A O 1
ATOM 767 N N . GLN A 1 97 ? 10.514 -6.692 -15.562 1.00 73.75 97 GLN A N 1
ATOM 768 C CA . GLN A 1 97 ? 10.169 -7.089 -16.924 1.00 73.75 97 GLN A CA 1
ATOM 769 C C . GLN A 1 97 ? 10.256 -5.908 -17.896 1.00 73.75 97 GLN A C 1
ATOM 771 O O . GLN A 1 97 ? 10.837 -6.060 -18.969 1.00 73.75 97 GLN A O 1
ATOM 776 N N . ALA A 1 98 ? 9.736 -4.735 -17.513 1.00 67.31 98 ALA A N 1
ATOM 777 C CA . ALA A 1 98 ? 9.852 -3.529 -18.325 1.00 67.31 98 ALA A CA 1
ATOM 778 C C . ALA A 1 98 ? 11.324 -3.199 -18.594 1.00 67.31 98 ALA A C 1
ATOM 780 O O . ALA A 1 98 ? 11.713 -3.119 -19.750 1.00 67.31 98 ALA A O 1
ATOM 781 N N . VAL A 1 99 ? 12.159 -3.134 -17.553 1.00 66.88 99 VAL A N 1
ATOM 782 C CA . VAL A 1 99 ? 13.595 -2.835 -17.682 1.00 66.88 99 VAL A CA 1
ATOM 783 C C . VAL A 1 99 ? 14.328 -3.835 -18.583 1.00 66.88 99 VAL A C 1
ATOM 785 O O . VAL A 1 99 ? 15.186 -3.415 -19.360 1.00 66.88 99 VAL A O 1
ATOM 788 N N . MET A 1 100 ? 14.003 -5.131 -18.507 1.00 68.06 100 MET A N 1
ATOM 789 C CA . MET A 1 100 ? 14.614 -6.152 -19.370 1.00 68.06 100 MET A CA 1
ATOM 790 C C . MET A 1 100 ? 14.219 -5.991 -20.839 1.00 68.06 100 MET A C 1
ATOM 792 O O . MET A 1 100 ? 15.077 -6.060 -21.719 1.00 68.06 100 MET A O 1
ATOM 796 N N . TRP A 1 101 ? 12.933 -5.776 -21.119 1.00 69.19 101 TRP A N 1
ATOM 797 C CA . TRP A 1 101 ? 12.456 -5.626 -22.494 1.00 69.19 101 TRP A CA 1
ATOM 798 C C . TRP A 1 101 ? 13.021 -4.384 -23.168 1.00 69.19 101 TRP A C 1
ATOM 800 O O . TRP A 1 101 ? 13.492 -4.468 -24.297 1.00 69.19 101 TRP A O 1
ATOM 810 N N . THR A 1 102 ? 13.045 -3.261 -22.457 1.00 66.75 102 THR A N 1
ATOM 811 C CA . THR A 1 102 ? 13.560 -1.995 -22.985 1.00 66.75 102 THR A CA 1
ATOM 812 C C . THR A 1 102 ? 15.084 -1.988 -23.150 1.00 66.75 102 THR A C 1
ATOM 814 O O . THR A 1 102 ? 15.618 -1.170 -23.896 1.00 66.75 102 THR A O 1
ATOM 817 N N . HIS A 1 103 ? 15.802 -2.890 -22.471 1.00 64.06 103 HIS A N 1
ATOM 818 C CA . HIS A 1 103 ? 17.236 -3.082 -22.685 1.00 64.06 103 HIS A CA 1
ATOM 819 C C . HIS A 1 103 ? 17.532 -3.904 -23.947 1.00 64.06 103 HIS A C 1
ATOM 821 O O . HIS A 1 103 ? 18.418 -3.529 -24.717 1.00 64.06 103 HIS A O 1
ATOM 827 N N . ASN A 1 104 ? 16.783 -4.992 -24.159 1.00 67.12 104 ASN A N 1
ATOM 828 C CA . ASN A 1 104 ? 16.978 -5.904 -25.289 1.00 67.12 104 ASN A CA 1
ATOM 829 C C . ASN A 1 104 ? 16.484 -5.324 -26.618 1.00 67.12 104 ASN A C 1
ATOM 831 O O . ASN A 1 104 ? 17.042 -5.644 -27.664 1.00 67.12 104 ASN A O 1
ATOM 835 N N . ASP A 1 105 ? 15.454 -4.480 -26.577 1.00 65.31 105 ASP A N 1
ATOM 836 C CA . ASP A 1 105 ? 14.866 -3.867 -27.758 1.00 65.31 105 ASP A CA 1
ATOM 837 C C . ASP A 1 105 ? 14.507 -2.407 -27.458 1.00 65.31 105 ASP A C 1
ATOM 839 O O . ASP A 1 105 ? 13.664 -2.119 -26.604 1.00 65.31 105 ASP A O 1
ATOM 843 N N . ARG A 1 106 ? 15.184 -1.476 -28.141 1.00 65.31 106 ARG A N 1
ATOM 844 C CA . ARG A 1 106 ? 15.055 -0.024 -27.922 1.00 65.31 106 ARG A CA 1
ATOM 845 C C . ARG A 1 106 ? 14.069 0.638 -28.882 1.00 65.31 106 ARG A C 1
ATOM 847 O O . ARG A 1 106 ? 14.000 1.869 -28.920 1.00 65.31 106 ARG A O 1
ATOM 854 N N . GLU A 1 107 ? 13.335 -0.136 -29.675 1.00 76.31 107 GLU A N 1
ATOM 855 C CA . GLU A 1 107 ? 12.306 0.421 -30.542 1.00 76.31 107 GLU A CA 1
ATOM 856 C C . GLU A 1 107 ? 11.238 1.164 -29.723 1.00 76.31 107 GLU A C 1
ATOM 858 O O . GLU A 1 107 ? 10.766 0.701 -28.687 1.00 76.31 107 GLU A O 1
ATOM 863 N N . GLY A 1 108 ? 10.798 2.338 -30.189 1.00 73.38 108 GLY A N 1
ATOM 864 C CA . GLY A 1 108 ? 9.789 3.130 -29.467 1.00 73.38 108 GLY A CA 1
ATOM 865 C C . GLY A 1 108 ? 8.494 2.352 -29.181 1.00 73.38 108 GLY A C 1
ATOM 866 O O . GLY A 1 108 ? 7.787 2.636 -28.212 1.00 73.38 108 GLY A O 1
ATOM 867 N N . TRP A 1 109 ? 8.212 1.331 -29.992 1.00 77.00 109 TRP A N 1
ATOM 868 C CA . TRP A 1 109 ? 7.073 0.438 -29.832 1.00 77.00 109 TRP A CA 1
ATOM 869 C C . TRP A 1 109 ? 7.234 -0.601 -28.724 1.00 77.00 109 TRP A C 1
ATOM 871 O O . TRP A 1 109 ? 6.281 -0.810 -27.968 1.00 77.00 109 TRP A O 1
ATOM 881 N N . SER A 1 110 ? 8.419 -1.184 -28.543 1.00 75.38 110 SER A N 1
ATOM 882 C CA . SER A 1 110 ? 8.689 -2.092 -27.418 1.00 75.38 110 SER A CA 1
ATOM 883 C C . SER A 1 110 ? 8.619 -1.336 -26.082 1.00 75.38 110 SER A C 1
ATOM 885 O O . SER A 1 110 ? 8.032 -1.825 -25.109 1.00 75.38 110 SER A O 1
ATOM 887 N N . LEU A 1 111 ? 9.118 -0.092 -26.054 1.00 74.69 111 LEU A N 1
ATOM 888 C CA . LEU A 1 111 ? 9.037 0.799 -24.895 1.00 74.69 111 LEU A CA 1
ATOM 889 C C . LEU A 1 111 ? 7.580 1.071 -24.504 1.00 74.69 111 LEU A C 1
ATOM 891 O O . LEU A 1 111 ? 7.227 0.936 -23.332 1.00 74.69 111 LEU A O 1
ATOM 895 N N . LEU A 1 112 ? 6.712 1.406 -25.467 1.00 82.00 112 LEU A N 1
ATOM 896 C CA . LEU A 1 112 ? 5.307 1.665 -25.153 1.00 82.00 112 LEU A CA 1
ATOM 897 C C . LEU A 1 112 ? 4.597 0.400 -24.653 1.00 82.00 112 LEU A C 1
ATOM 899 O O . LEU A 1 112 ? 3.893 0.456 -23.642 1.00 82.00 112 LEU A O 1
ATOM 903 N N . TRP A 1 113 ? 4.785 -0.738 -25.326 1.00 81.12 113 TRP A N 1
ATOM 904 C CA . TRP A 1 113 ? 4.135 -1.990 -24.931 1.00 81.12 113 TRP A CA 1
ATOM 905 C C . TRP A 1 113 ? 4.579 -2.468 -23.550 1.00 81.12 113 TRP A C 1
ATOM 907 O O . TRP A 1 113 ? 3.734 -2.875 -22.749 1.00 81.12 113 TRP A O 1
ATOM 917 N N . SER A 1 114 ? 5.872 -2.359 -23.237 1.00 78.06 114 SER A N 1
ATOM 918 C CA . SER A 1 114 ? 6.394 -2.687 -21.907 1.00 78.06 114 SER A CA 1
ATOM 919 C C . SER A 1 114 ? 5.788 -1.794 -20.818 1.00 78.06 114 SER A C 1
ATOM 921 O O . SER A 1 114 ? 5.361 -2.297 -19.778 1.00 78.06 114 SER A O 1
ATOM 923 N N . ALA A 1 115 ? 5.655 -0.489 -21.080 1.00 81.81 115 ALA A N 1
ATOM 924 C CA . ALA A 1 115 ? 5.055 0.464 -20.152 1.00 81.81 115 ALA A CA 1
ATOM 925 C C . ALA A 1 115 ? 3.573 0.158 -19.891 1.00 81.81 115 ALA A C 1
ATOM 927 O O . ALA A 1 115 ? 3.130 0.136 -18.740 1.00 81.81 115 ALA A O 1
ATOM 928 N N . LEU A 1 116 ? 2.808 -0.101 -20.956 1.00 85.94 116 LEU A N 1
ATOM 929 C CA . LEU A 1 116 ? 1.381 -0.412 -20.868 1.00 85.94 116 LEU A CA 1
ATOM 930 C C . LEU A 1 116 ? 1.135 -1.730 -20.136 1.00 85.94 116 LEU A C 1
ATOM 932 O O . LEU A 1 116 ? 0.254 -1.800 -19.275 1.00 85.94 116 LEU A O 1
ATOM 936 N N . LEU A 1 117 ? 1.925 -2.761 -20.441 1.00 84.50 117 LEU A N 1
ATOM 937 C CA . LEU A 1 117 ? 1.801 -4.054 -19.781 1.00 84.50 117 LEU A CA 1
ATOM 938 C C . LEU A 1 117 ? 2.163 -3.945 -18.297 1.00 84.50 117 LEU A C 1
ATOM 940 O O . LEU A 1 117 ? 1.389 -4.396 -17.451 1.00 84.50 117 LEU A O 1
ATOM 944 N N . ALA A 1 118 ? 3.270 -3.270 -17.968 1.00 82.38 118 ALA A N 1
ATOM 945 C CA . ALA A 1 118 ? 3.662 -3.039 -16.583 1.00 82.38 118 ALA A CA 1
ATOM 946 C C . ALA A 1 118 ? 2.585 -2.259 -15.815 1.00 82.38 118 ALA A C 1
ATOM 948 O O . ALA A 1 118 ? 2.216 -2.651 -14.707 1.00 82.38 118 ALA A O 1
ATOM 949 N N . MET A 1 119 ? 2.017 -1.211 -16.423 1.00 88.19 119 MET A N 1
ATOM 950 C CA . MET A 1 119 ? 0.904 -0.459 -15.844 1.00 88.19 119 MET A CA 1
ATOM 951 C C . MET A 1 119 ? -0.275 -1.383 -15.517 1.00 88.19 119 MET A C 1
ATOM 953 O O . MET A 1 119 ? -0.724 -1.411 -14.373 1.00 88.19 119 MET A O 1
ATOM 957 N N . LEU A 1 120 ? -0.755 -2.172 -16.484 1.00 87.06 120 LEU A N 1
ATOM 958 C CA . LEU A 1 120 ? -1.904 -3.067 -16.299 1.00 87.06 120 LEU A CA 1
ATOM 959 C C . LEU A 1 120 ? -1.658 -4.118 -15.209 1.00 87.06 120 LEU A C 1
ATOM 961 O O . LEU A 1 120 ? -2.512 -4.324 -14.339 1.00 87.06 120 LEU A O 1
ATOM 965 N N . CYS A 1 121 ? -0.478 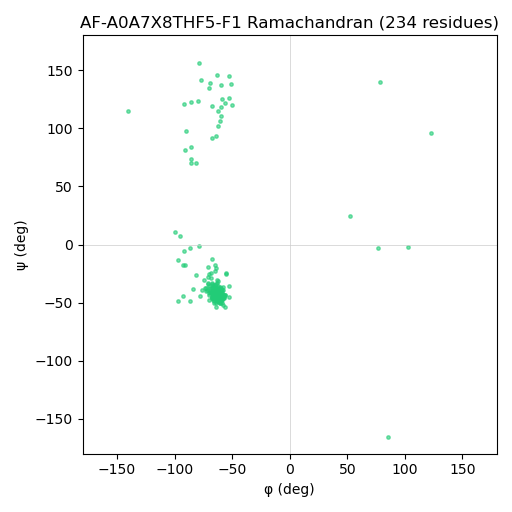-4.739 -15.231 1.00 84.38 121 CYS A N 1
ATOM 966 C CA . CYS A 1 121 ? -0.060 -5.748 -14.264 1.00 84.38 121 CYS A CA 1
ATOM 967 C C . CYS A 1 121 ? 0.034 -5.198 -12.834 1.00 84.38 121 CYS A C 1
ATOM 969 O O . CYS A 1 121 ? -0.273 -5.917 -11.885 1.00 84.38 121 CYS A O 1
ATOM 971 N N . ILE A 1 122 ? 0.413 -3.929 -12.664 1.00 81.88 122 ILE A N 1
ATOM 972 C CA . ILE A 1 122 ? 0.533 -3.276 -11.352 1.00 81.88 122 ILE A CA 1
ATOM 973 C C . ILE A 1 122 ? -0.822 -2.741 -10.864 1.00 81.88 122 ILE A C 1
ATOM 975 O O . ILE A 1 122 ? -1.140 -2.830 -9.673 1.00 81.88 122 ILE A O 1
ATOM 979 N N . SER A 1 123 ? -1.651 -2.203 -11.759 1.00 85.88 123 SER A N 1
ATOM 980 C CA . SER A 1 123 ? -2.904 -1.539 -11.385 1.00 85.88 123 SER A CA 1
ATOM 981 C C . SER A 1 123 ? -3.921 -2.483 -10.740 1.00 85.88 123 SER A C 1
ATOM 983 O O . SER A 1 123 ? -4.569 -2.101 -9.764 1.00 85.88 123 SER A O 1
ATOM 985 N N . MET A 1 124 ? -4.054 -3.726 -11.211 1.00 85.12 124 MET A N 1
ATOM 986 C CA . MET A 1 124 ? -5.024 -4.667 -10.626 1.00 85.12 124 MET A CA 1
ATOM 987 C C . MET A 1 124 ? -4.680 -5.051 -9.169 1.00 85.12 124 MET A C 1
ATOM 989 O O . MET A 1 124 ? -5.550 -4.918 -8.300 1.00 85.12 124 MET A O 1
ATOM 993 N N . PRO A 1 125 ? -3.433 -5.441 -8.837 1.00 83.62 125 PRO A N 1
ATOM 994 C CA . PRO A 1 125 ? -3.017 -5.659 -7.453 1.00 83.62 125 PRO A CA 1
ATOM 995 C C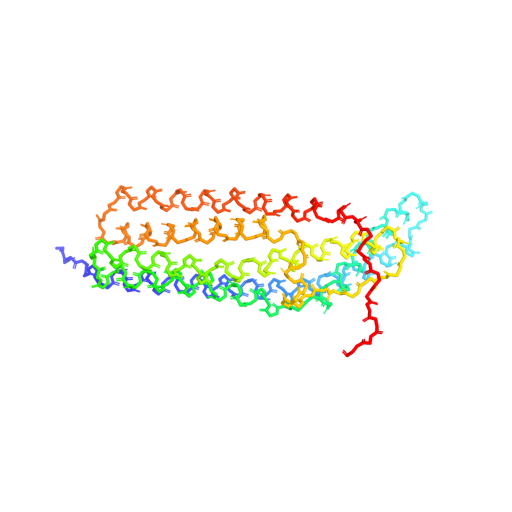 . PRO A 1 125 ? -3.090 -4.407 -6.574 1.00 83.62 125 PRO A C 1
ATOM 997 O O . PRO A 1 125 ? -3.531 -4.503 -5.427 1.00 83.62 125 PRO A O 1
ATOM 1000 N N . ILE A 1 126 ? -2.715 -3.226 -7.086 1.00 83.81 126 ILE A N 1
ATOM 1001 C CA . ILE A 1 126 ? -2.835 -1.978 -6.313 1.00 83.81 126 ILE A CA 1
ATOM 1002 C C . ILE A 1 126 ? -4.296 -1.708 -5.958 1.00 83.81 126 ILE A C 1
ATOM 1004 O O . ILE A 1 126 ? -4.588 -1.378 -4.809 1.00 83.81 126 ILE A O 1
ATOM 1008 N N . ARG A 1 127 ? -5.230 -1.895 -6.896 1.00 86.81 127 ARG A N 1
ATOM 1009 C CA . ARG A 1 127 ? -6.663 -1.738 -6.618 1.00 86.81 127 ARG A CA 1
ATOM 1010 C C . ARG A 1 127 ? -7.120 -2.660 -5.485 1.00 86.81 127 ARG A C 1
ATOM 1012 O O . ARG A 1 127 ? -7.820 -2.203 -4.583 1.00 86.81 127 ARG A O 1
ATOM 1019 N N . GLN A 1 128 ? -6.699 -3.925 -5.504 1.00 81.56 128 GLN A N 1
ATOM 1020 C CA . GLN A 1 128 ? -7.007 -4.880 -4.433 1.00 81.56 128 GLN A CA 1
ATOM 1021 C C . GLN A 1 128 ? -6.458 -4.407 -3.081 1.00 81.56 128 GLN A C 1
ATOM 1023 O O . GLN A 1 128 ? -7.166 -4.446 -2.076 1.00 81.56 128 GLN A O 1
ATOM 1028 N N . VAL A 1 129 ? -5.232 -3.877 -3.049 1.00 83.06 129 VAL A N 1
ATOM 1029 C CA . VAL A 1 129 ? -4.654 -3.295 -1.828 1.00 83.06 129 VAL A CA 1
ATOM 1030 C C . VAL A 1 129 ? -5.452 -2.087 -1.346 1.00 83.06 129 VAL A C 1
ATOM 1032 O O . VAL A 1 129 ? -5.757 -2.015 -0.158 1.00 83.06 129 VAL A O 1
ATOM 1035 N N . ILE A 1 130 ? -5.828 -1.162 -2.236 1.00 84.00 130 ILE A N 1
ATOM 1036 C CA . ILE A 1 130 ? -6.655 0.000 -1.876 1.00 84.00 130 ILE A CA 1
ATOM 1037 C C . ILE A 1 130 ? -7.967 -0.472 -1.240 1.00 84.00 130 ILE A C 1
ATOM 1039 O O . ILE A 1 130 ? -8.328 0.023 -0.174 1.00 84.00 130 ILE A O 1
ATOM 1043 N N . ARG A 1 131 ? -8.639 -1.467 -1.833 1.00 83.50 131 ARG A N 1
ATOM 1044 C CA . ARG A 1 131 ? -9.899 -2.001 -1.301 1.00 83.50 131 ARG A CA 1
ATOM 1045 C C . ARG A 1 131 ? -9.722 -2.629 0.078 1.00 83.50 131 ARG A C 1
ATOM 1047 O O . ARG A 1 131 ? -10.471 -2.303 0.994 1.00 83.50 131 ARG A O 1
ATOM 1054 N N . VAL A 1 132 ? -8.708 -3.478 0.246 1.00 81.25 132 VAL A N 1
ATOM 1055 C CA . VAL A 1 132 ? -8.395 -4.104 1.540 1.00 81.25 132 VAL A CA 1
ATOM 1056 C C . VAL A 1 132 ? -8.081 -3.043 2.599 1.00 81.25 132 VAL A C 1
ATOM 1058 O O . VAL A 1 132 ? -8.500 -3.185 3.744 1.00 81.25 132 VAL A O 1
ATOM 1061 N N . LEU A 1 133 ? -7.376 -1.968 2.236 1.00 82.19 133 LEU A N 1
ATOM 1062 C CA . LEU A 1 133 ? -7.089 -0.859 3.149 1.00 82.19 133 LEU A CA 1
ATOM 1063 C C . LEU A 1 133 ? -8.352 -0.071 3.522 1.00 82.19 133 LEU A C 1
ATOM 1065 O O . LEU A 1 133 ? -8.526 0.251 4.695 1.00 82.19 133 LEU A O 1
ATOM 1069 N N . SER A 1 134 ? -9.236 0.207 2.563 1.00 83.12 134 SER A N 1
ATOM 1070 C CA . SER A 1 134 ? -10.517 0.878 2.813 1.00 83.12 134 SER A CA 1
ATOM 1071 C C . SER A 1 134 ? -11.432 0.062 3.726 1.00 83.12 134 SER A C 1
ATOM 1073 O O . SER A 1 134 ? -11.942 0.601 4.704 1.00 83.12 134 SER A O 1
ATOM 1075 N N . GLU A 1 135 ? -11.605 -1.233 3.453 1.00 81.25 135 GLU A N 1
ATOM 1076 C CA . GLU A 1 135 ? -12.419 -2.119 4.298 1.00 81.25 135 GLU A CA 1
ATOM 1077 C C . GLU A 1 135 ? -11.807 -2.284 5.693 1.00 81.25 135 GLU A C 1
ATOM 1079 O O . GLU A 1 135 ? -12.525 -2.339 6.688 1.00 81.25 135 GLU A O 1
ATOM 1084 N N . ARG A 1 136 ? -10.472 -2.301 5.794 1.00 82.12 136 ARG A N 1
ATOM 1085 C CA . ARG A 1 136 ? -9.784 -2.329 7.085 1.00 82.12 136 ARG A CA 1
ATOM 1086 C C . ARG A 1 136 ? -10.060 -1.077 7.910 1.00 82.12 136 ARG A C 1
ATOM 1088 O O . ARG A 1 136 ? -10.337 -1.204 9.097 1.00 82.12 136 ARG A O 1
ATOM 1095 N N . GLU A 1 137 ? -9.956 0.114 7.324 1.00 82.44 137 GLU A N 1
ATOM 1096 C CA . GLU A 1 137 ? -10.249 1.359 8.049 1.00 82.44 137 GLU A CA 1
ATOM 1097 C C . GLU A 1 137 ? -11.729 1.471 8.418 1.00 82.44 137 GLU A C 1
ATOM 1099 O O . GLU A 1 137 ? -12.041 1.909 9.521 1.00 82.44 137 GLU A O 1
ATOM 1104 N N . ARG A 1 138 ? -12.635 1.001 7.555 1.00 80.38 138 ARG A N 1
ATOM 1105 C CA . ARG A 1 138 ? -14.058 0.892 7.890 1.00 80.38 138 ARG A CA 1
ATOM 1106 C C . ARG A 1 138 ? -14.285 -0.032 9.087 1.00 80.38 138 ARG A C 1
ATOM 1108 O O . ARG A 1 138 ? -14.915 0.380 10.048 1.00 80.38 138 ARG A O 1
ATOM 1115 N N . PHE A 1 139 ? -13.714 -1.237 9.071 1.00 81.94 139 PHE A N 1
ATOM 1116 C CA . PHE A 1 139 ? -13.807 -2.170 10.197 1.00 81.94 139 PHE A CA 1
ATOM 1117 C C . PHE A 1 139 ? -13.293 -1.544 11.498 1.00 81.94 139 PHE A C 1
ATOM 1119 O O . PHE A 1 139 ? -13.907 -1.699 12.547 1.00 81.94 139 PHE A O 1
ATOM 1126 N N . LEU A 1 140 ? -12.167 -0.827 11.440 1.00 81.56 140 LEU A N 1
ATOM 1127 C CA . LEU A 1 140 ? -11.612 -0.143 12.609 1.00 81.56 140 LEU A CA 1
ATOM 1128 C C . LEU A 1 140 ? -12.544 0.954 13.125 1.00 81.56 140 LEU A C 1
ATOM 1130 O O . LEU A 1 140 ? -12.666 1.122 14.334 1.00 81.56 140 LEU A O 1
ATOM 1134 N N . HIS A 1 141 ? -13.183 1.693 12.221 1.00 82.06 141 HIS A N 1
ATOM 1135 C CA . HIS A 1 141 ? -14.163 2.710 12.572 1.00 82.06 141 HIS A CA 1
ATOM 1136 C C . HIS A 1 141 ? -15.394 2.094 13.247 1.00 82.06 141 HIS A C 1
ATOM 1138 O O . HIS A 1 141 ? -15.736 2.503 14.355 1.00 82.06 141 HIS A O 1
ATOM 1144 N N . ASP A 1 142 ? -15.978 1.058 12.636 1.00 81.50 142 ASP A N 1
ATOM 1145 C CA . ASP A 1 142 ? -17.159 0.351 13.145 1.00 81.50 142 ASP A CA 1
ATOM 1146 C C . ASP A 1 142 ? -16.872 -0.301 14.515 1.00 81.50 142 ASP A C 1
ATOM 1148 O O . ASP A 1 142 ? -17.668 -0.178 15.446 1.00 81.50 142 ASP A O 1
ATOM 1152 N N . TYR A 1 143 ? -15.693 -0.921 14.676 1.00 81.00 143 TYR A N 1
ATOM 1153 C CA . TYR A 1 143 ? -15.257 -1.538 15.936 1.00 81.00 143 TYR A CA 1
ATOM 1154 C C . TYR A 1 143 ? -15.099 -0.510 17.066 1.00 81.00 143 TYR A C 1
ATOM 1156 O O . TYR A 1 143 ? -15.462 -0.784 18.206 1.00 81.00 143 TYR A O 1
ATOM 1164 N N . LEU A 1 144 ? -14.553 0.674 16.766 1.00 79.31 144 LEU A N 1
ATOM 1165 C CA . LEU A 1 144 ? -14.288 1.710 17.771 1.00 79.31 144 LEU A CA 1
ATOM 1166 C C . LEU A 1 144 ? -15.517 2.548 18.131 1.00 79.31 144 LEU A C 1
ATOM 1168 O O . LEU A 1 144 ? -15.572 3.088 19.231 1.00 79.31 144 LEU A O 1
ATOM 1172 N N . GLN A 1 145 ? -16.488 2.679 17.228 1.00 76.19 145 GLN A N 1
ATOM 1173 C CA . GLN A 1 145 ? -17.711 3.442 17.489 1.00 76.19 145 GLN A CA 1
ATOM 1174 C C . GLN A 1 145 ? -18.822 2.625 18.166 1.00 76.19 145 GLN A C 1
ATOM 1176 O O . GLN A 1 145 ? -19.867 3.192 18.476 1.00 76.19 145 GLN A O 1
ATOM 1181 N N . ALA A 1 146 ? -18.617 1.321 18.406 1.00 61.03 146 ALA A N 1
ATOM 1182 C CA . ALA A 1 146 ? -19.624 0.405 18.961 1.00 61.03 146 ALA A CA 1
ATOM 1183 C C . ALA A 1 146 ? -20.967 0.417 18.190 1.00 61.03 146 ALA A C 1
ATOM 1185 O O . ALA A 1 146 ? -22.024 0.094 18.735 1.00 61.03 146 ALA A O 1
ATOM 1186 N N . ALA A 1 147 ? -20.935 0.802 16.910 1.00 51.22 147 ALA A N 1
ATOM 1187 C CA . ALA A 1 147 ? -22.115 1.035 16.089 1.00 51.22 147 ALA A CA 1
ATOM 1188 C C . ALA A 1 147 ? -22.606 -0.275 15.440 1.00 51.22 147 ALA A C 1
ATOM 1190 O O . ALA A 1 147 ? -22.515 -0.464 14.230 1.00 51.22 147 ALA A O 1
ATOM 1191 N N . GLY A 1 148 ? -23.148 -1.182 16.256 1.00 57.28 148 GLY A N 1
ATOM 1192 C CA . GLY A 1 148 ? -23.893 -2.360 15.793 1.00 57.28 148 GLY A CA 1
ATOM 1193 C C . GLY A 1 148 ? -23.058 -3.596 15.436 1.00 57.28 148 GLY A C 1
ATOM 1194 O O . GLY A 1 148 ? -21.899 -3.730 15.825 1.00 57.28 148 GLY A O 1
ATOM 1195 N N . GLU A 1 149 ? -23.691 -4.546 14.736 1.00 60.66 149 GLU A N 1
ATOM 1196 C CA . GLU A 1 149 ? -23.078 -5.814 14.323 1.00 60.66 149 GLU A CA 1
ATOM 1197 C C . GLU A 1 149 ? -21.808 -5.580 13.497 1.00 60.66 149 GLU A C 1
ATOM 1199 O O . GLU A 1 149 ? -21.836 -4.958 12.431 1.00 60.66 149 GLU A O 1
ATOM 1204 N N . ILE A 1 150 ? -20.688 -6.123 13.983 1.00 64.56 150 ILE A N 1
ATOM 1205 C CA . ILE A 1 150 ? -19.403 -6.109 13.282 1.00 64.56 150 ILE A CA 1
ATOM 1206 C C . ILE A 1 150 ? -19.568 -6.885 11.970 1.00 64.56 150 ILE A C 1
ATOM 1208 O O . ILE A 1 150 ? -19.577 -8.119 11.948 1.00 64.56 150 ILE A O 1
ATOM 1212 N N . ARG A 1 151 ? -19.698 -6.158 10.856 1.00 66.19 151 ARG A N 1
ATOM 1213 C CA . ARG A 1 151 ? -19.884 -6.761 9.531 1.00 66.19 151 ARG A CA 1
ATOM 1214 C C . ARG A 1 151 ? -18.610 -7.477 9.085 1.00 66.19 151 ARG A C 1
ATOM 1216 O O . ARG A 1 151 ? -17.496 -6.977 9.260 1.00 66.19 151 ARG A O 1
ATOM 1223 N N . LYS A 1 152 ? -18.772 -8.653 8.472 1.00 66.94 152 LYS A N 1
ATOM 1224 C CA . LYS A 1 152 ? -17.641 -9.434 7.954 1.00 66.94 152 LYS A CA 1
ATOM 1225 C C . LYS A 1 152 ? -16.902 -8.670 6.840 1.00 66.94 152 LYS A C 1
ATOM 1227 O O . LYS A 1 152 ? -17.545 -7.991 6.036 1.00 66.94 152 LYS A O 1
ATOM 1232 N N . PRO A 1 153 ? -15.567 -8.817 6.738 1.00 66.75 153 PRO A N 1
ATOM 1233 C CA . PRO A 1 153 ? -14.785 -8.201 5.672 1.00 66.75 153 PRO A CA 1
ATOM 1234 C C . PRO A 1 153 ? -15.244 -8.673 4.289 1.00 66.75 153 PRO A C 1
ATOM 1236 O O . PRO A 1 153 ? -15.116 -9.852 3.952 1.00 66.75 153 PRO A O 1
ATOM 1239 N N . ARG A 1 154 ? -15.710 -7.750 3.445 1.00 68.19 154 ARG A N 1
ATOM 1240 C CA . ARG A 1 154 ? -16.084 -8.053 2.058 1.00 68.19 154 ARG A CA 1
ATOM 1241 C C . ARG A 1 154 ? -14.885 -7.854 1.134 1.00 68.19 154 ARG A C 1
ATOM 1243 O O . ARG A 1 154 ? -14.717 -6.811 0.512 1.00 68.19 154 ARG A O 1
ATOM 1250 N N . THR A 1 155 ? -14.013 -8.859 1.088 1.00 64.25 155 THR A N 1
ATOM 1251 C CA . THR A 1 155 ? -12.807 -8.857 0.228 1.00 64.25 155 THR A CA 1
ATOM 1252 C C . THR A 1 155 ? -12.976 -9.654 -1.066 1.00 64.25 155 THR A C 1
ATOM 1254 O O . THR A 1 155 ? -11.992 -9.923 -1.756 1.00 64.25 155 THR A O 1
ATOM 1257 N N . ASP A 1 156 ? -14.209 -10.054 -1.374 1.00 66.56 156 ASP A N 1
ATOM 1258 C CA . ASP A 1 156 ? -14.527 -10.829 -2.567 1.00 66.56 156 ASP A CA 1
ATOM 1259 C C . ASP A 1 156 ? -14.602 -9.949 -3.827 1.00 66.56 156 ASP A C 1
ATOM 1261 O O . ASP A 1 156 ? -14.852 -8.742 -3.757 1.00 66.56 156 ASP A O 1
ATOM 1265 N N . ILE A 1 157 ? -14.391 -10.561 -4.991 1.00 62.44 157 ILE A N 1
ATOM 1266 C CA . ILE A 1 157 ? -14.380 -9.911 -6.308 1.00 62.44 157 ILE A CA 1
ATOM 1267 C C . ILE A 1 157 ? -15.737 -9.259 -6.605 1.00 62.44 157 ILE A C 1
ATOM 1269 O O . ILE A 1 157 ? -15.769 -8.158 -7.154 1.00 62.44 157 ILE A O 1
ATOM 1273 N N . LEU A 1 158 ? -16.841 -9.887 -6.188 1.00 63.56 158 LEU A N 1
ATOM 1274 C CA . LEU A 1 158 ? -18.198 -9.348 -6.344 1.00 63.56 158 LEU A CA 1
ATOM 1275 C C . LEU A 1 158 ? -18.408 -8.093 -5.490 1.00 63.56 158 LEU A C 1
ATOM 1277 O O . LEU A 1 158 ? -18.819 -7.052 -5.998 1.00 63.56 158 LEU A O 1
ATOM 1281 N N . ALA A 1 159 ? -17.989 -8.132 -4.224 1.00 62.06 159 ALA A N 1
ATOM 1282 C CA . ALA A 1 159 ? -18.007 -6.953 -3.365 1.00 62.06 159 ALA A CA 1
ATOM 1283 C C . ALA A 1 159 ? -17.083 -5.840 -3.888 1.00 62.06 159 ALA A C 1
ATOM 1285 O O . ALA A 1 159 ? -17.375 -4.655 -3.727 1.00 62.06 159 ALA A O 1
ATOM 1286 N N . ALA A 1 160 ? -15.990 -6.195 -4.572 1.00 56.75 160 ALA A N 1
ATOM 1287 C CA . ALA A 1 160 ? -15.114 -5.234 -5.234 1.00 56.75 160 ALA A CA 1
ATOM 1288 C C . ALA A 1 160 ? -15.776 -4.532 -6.437 1.00 56.75 160 ALA A C 1
ATOM 1290 O O . ALA A 1 160 ? -15.223 -3.539 -6.919 1.00 56.75 160 ALA A O 1
ATOM 1291 N N . MET A 1 161 ? -16.928 -5.007 -6.926 1.00 61.53 161 MET A N 1
ATOM 1292 C CA . MET A 1 161 ? -17.734 -4.346 -7.964 1.00 61.53 161 MET A CA 1
ATOM 1293 C C . MET A 1 161 ? -18.820 -3.421 -7.385 1.00 61.53 161 MET A C 1
ATOM 1295 O O . MET A 1 161 ? -19.277 -2.508 -8.076 1.00 61.53 161 MET A O 1
ATOM 1299 N N . GLU A 1 162 ? -19.162 -3.570 -6.105 1.00 60.97 162 GLU A N 1
ATOM 1300 C CA . GLU A 1 162 ? -20.188 -2.784 -5.419 1.00 60.97 162 GLU A CA 1
ATOM 1301 C C . GLU A 1 162 ? -19.586 -1.521 -4.768 1.00 60.97 162 GLU A C 1
ATOM 1303 O O . GLU A 1 162 ? -19.008 -1.537 -3.675 1.00 60.97 162 GLU A O 1
ATOM 1308 N N . GLY A 1 163 ? -19.708 -0.393 -5.477 1.00 56.22 163 GLY A N 1
ATOM 1309 C CA . GLY A 1 163 ? -19.474 0.962 -4.959 1.00 56.22 163 GLY A CA 1
ATOM 1310 C C . GLY A 1 163 ? -18.003 1.394 -4.833 1.00 56.22 163 GLY A C 1
ATOM 1311 O O . GLY A 1 163 ? -17.133 0.638 -4.410 1.00 56.22 163 GLY A O 1
ATOM 1312 N N . GLY A 1 164 ? -17.709 2.654 -5.183 1.00 64.56 164 GLY A N 1
ATOM 1313 C CA . GLY A 1 164 ? -16.361 3.256 -5.090 1.00 64.56 164 GLY A CA 1
ATOM 1314 C C . GLY A 1 164 ? -15.372 2.843 -6.191 1.00 64.56 164 GLY A C 1
ATOM 1315 O O . GLY A 1 164 ? -14.277 3.401 -6.283 1.00 64.56 164 GLY A O 1
ATOM 1316 N N . THR A 1 165 ? -15.789 1.940 -7.081 1.00 71.56 165 THR A N 1
ATOM 1317 C CA . THR A 1 165 ? -14.960 1.317 -8.121 1.00 71.56 165 THR A CA 1
ATOM 1318 C C . THR A 1 165 ? -14.222 2.321 -8.997 1.00 71.56 165 THR A C 1
ATOM 1320 O O . THR A 1 165 ? -13.025 2.165 -9.207 1.00 71.56 165 THR A O 1
ATOM 1323 N N . ARG A 1 166 ? -14.882 3.388 -9.465 1.00 81.94 166 ARG A N 1
ATOM 1324 C CA . ARG A 1 166 ? -14.269 4.364 -10.387 1.00 81.94 166 ARG A CA 1
ATOM 1325 C C . ARG A 1 166 ? -13.059 5.081 -9.784 1.00 81.94 166 ARG A C 1
ATOM 1327 O O . ARG A 1 166 ? -12.043 5.215 -10.456 1.00 81.94 166 ARG A O 1
ATOM 1334 N N . LYS A 1 167 ? -13.147 5.521 -8.522 1.00 85.31 167 LYS A N 1
ATOM 1335 C CA . LYS A 1 167 ? -12.033 6.209 -7.844 1.00 85.31 167 LYS A CA 1
ATOM 1336 C C . LYS A 1 167 ? -10.910 5.236 -7.488 1.00 85.31 167 LYS A C 1
ATOM 1338 O O . LYS A 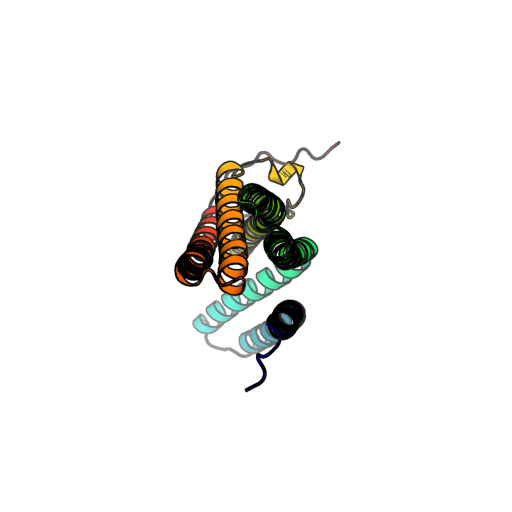1 167 ? -9.748 5.574 -7.676 1.00 85.31 167 LYS A O 1
ATOM 1343 N N . GLU A 1 168 ? -11.250 4.030 -7.030 1.00 86.19 168 GLU A N 1
ATOM 1344 C CA . GLU A 1 168 ? -10.276 2.968 -6.732 1.00 86.19 168 GLU A CA 1
ATOM 1345 C C . GLU A 1 168 ? -9.494 2.557 -7.984 1.00 86.19 168 GLU A C 1
ATOM 1347 O O . GLU A 1 168 ? -8.269 2.471 -7.942 1.00 86.19 168 GLU A O 1
ATOM 1352 N N . PHE A 1 169 ? -10.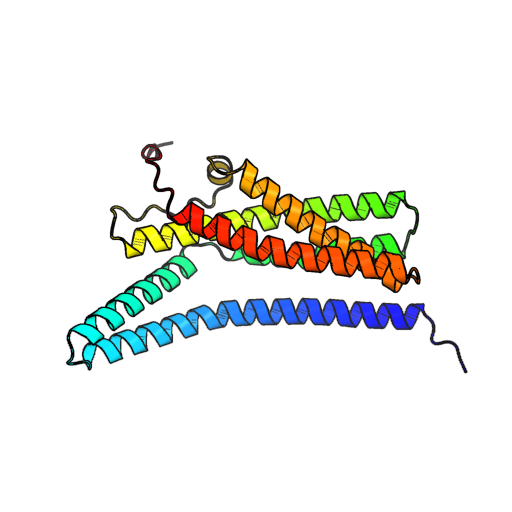190 2.378 -9.110 1.00 88.25 169 PHE A N 1
ATOM 1353 C CA . PHE A 1 169 ? -9.569 2.129 -10.407 1.00 88.25 169 PHE A CA 1
ATOM 1354 C C . PHE A 1 169 ? -8.688 3.290 -10.844 1.00 88.25 169 PHE A C 1
ATOM 1356 O O . PHE A 1 169 ? -7.542 3.057 -11.202 1.00 88.25 169 PHE A O 1
ATOM 1363 N N . LEU A 1 170 ? -9.189 4.527 -10.796 1.00 91.06 170 LEU A N 1
ATOM 1364 C CA . LEU A 1 170 ? -8.420 5.695 -11.224 1.00 91.06 170 LEU A CA 1
ATOM 1365 C C . LEU A 1 170 ? -7.119 5.835 -10.424 1.00 91.06 170 LEU A C 1
ATOM 1367 O O . LEU A 1 170 ? -6.054 5.979 -11.014 1.00 91.06 170 LEU A O 1
ATOM 1371 N N . LEU A 1 171 ? -7.186 5.734 -9.093 1.00 89.38 171 LEU A N 1
ATOM 1372 C CA . LEU A 1 171 ? -6.000 5.803 -8.235 1.00 89.38 171 LEU A CA 1
ATOM 1373 C C . LEU A 1 171 ? -5.022 4.656 -8.519 1.00 89.38 171 LEU A C 1
ATOM 1375 O O . LEU A 1 171 ? -3.815 4.882 -8.552 1.00 89.38 171 LEU A O 1
ATOM 1379 N N . ALA A 1 172 ? -5.526 3.444 -8.757 1.00 88.88 172 ALA A N 1
ATOM 1380 C CA . ALA A 1 172 ? -4.687 2.296 -9.078 1.00 88.88 172 ALA A CA 1
ATOM 1381 C C . ALA A 1 172 ? -4.044 2.386 -10.473 1.00 88.88 172 ALA A C 1
ATOM 1383 O O . ALA A 1 172 ? -2.893 1.981 -10.648 1.00 88.88 172 ALA A O 1
ATOM 1384 N N . TYR A 1 173 ? -4.756 2.940 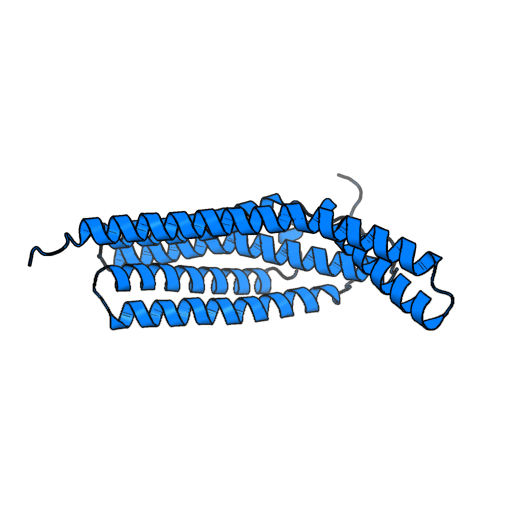-11.455 1.00 91.38 173 TYR A N 1
ATOM 1385 C CA . TYR A 1 173 ? -4.224 3.217 -12.789 1.00 91.38 173 TYR A CA 1
ATOM 1386 C C . TYR A 1 173 ? -3.147 4.290 -12.751 1.00 91.38 173 TYR A C 1
ATOM 1388 O O . TYR A 1 173 ? -2.064 4.071 -13.280 1.00 91.38 173 TYR A O 1
ATOM 1396 N N . LEU A 1 174 ? -3.398 5.404 -12.062 1.00 91.62 174 LEU A N 1
ATOM 1397 C CA . LEU A 1 174 ? -2.398 6.456 -11.890 1.00 91.62 174 LEU A CA 1
ATOM 1398 C C . LEU A 1 174 ? -1.158 5.929 -11.158 1.00 91.62 174 LEU A C 1
ATOM 1400 O O . LEU A 1 174 ? -0.041 6.219 -11.573 1.00 91.62 174 LEU A O 1
ATOM 1404 N N . ALA A 1 175 ? -1.337 5.105 -10.119 1.00 86.06 175 ALA A N 1
ATOM 1405 C CA . ALA A 1 175 ? -0.215 4.518 -9.387 1.00 86.06 175 ALA A CA 1
ATOM 1406 C C . ALA A 1 175 ? 0.583 3.537 -10.256 1.00 86.06 175 ALA A C 1
ATOM 1408 O O . ALA A 1 175 ? 1.811 3.600 -10.275 1.00 86.06 175 ALA A O 1
ATOM 1409 N N . GLY A 1 176 ? -0.103 2.679 -11.017 1.00 85.81 176 GLY A N 1
ATOM 1410 C CA . GLY A 1 176 ? 0.535 1.793 -11.992 1.00 85.81 176 GLY A CA 1
ATOM 1411 C C . GLY A 1 176 ? 1.295 2.569 -13.066 1.00 85.81 176 GLY A C 1
ATOM 1412 O O . GLY A 1 176 ? 2.437 2.232 -13.363 1.00 85.81 176 GLY A O 1
ATOM 1413 N N . ALA A 1 177 ? 0.710 3.651 -13.586 1.00 89.31 177 ALA A N 1
ATOM 1414 C CA . ALA A 1 177 ? 1.338 4.510 -14.583 1.00 89.31 177 ALA A CA 1
ATOM 1415 C C . ALA A 1 177 ? 2.593 5.196 -14.027 1.00 89.31 177 ALA A C 1
ATOM 1417 O O . ALA A 1 177 ? 3.630 5.184 -14.680 1.00 89.31 177 ALA A O 1
ATOM 1418 N N . SER A 1 178 ? 2.541 5.737 -12.804 1.00 86.69 178 SER A N 1
ATOM 1419 C CA . SER A 1 178 ? 3.710 6.340 -12.152 1.00 86.69 178 SER A CA 1
ATOM 1420 C C . SER A 1 178 ? 4.864 5.347 -11.988 1.00 86.69 178 SER A C 1
ATOM 1422 O O . SER A 1 178 ? 6.010 5.690 -12.278 1.00 86.69 178 SER A O 1
ATOM 1424 N N . VAL A 1 179 ? 4.572 4.106 -11.583 1.00 84.44 179 VAL A N 1
ATOM 1425 C CA . VAL A 1 179 ? 5.597 3.059 -11.449 1.00 84.44 179 VAL A CA 1
ATOM 1426 C C . VAL A 1 179 ? 6.128 2.619 -12.818 1.00 84.44 179 VAL A C 1
ATOM 1428 O O . VAL A 1 179 ? 7.338 2.467 -12.972 1.00 84.44 179 VAL A O 1
ATOM 1431 N N . ALA A 1 180 ? 5.265 2.473 -13.826 1.00 86.19 180 ALA A N 1
ATOM 1432 C CA . ALA A 1 180 ? 5.676 2.125 -15.186 1.00 86.19 180 ALA A CA 1
ATOM 1433 C C . ALA A 1 180 ? 6.568 3.211 -15.815 1.00 86.19 180 ALA A C 1
ATOM 1435 O O . ALA A 1 180 ? 7.616 2.896 -16.376 1.00 86.19 180 ALA A O 1
ATOM 1436 N N . VAL A 1 181 ? 6.210 4.490 -15.657 1.00 86.94 181 VAL A N 1
ATOM 1437 C CA . VAL A 1 181 ? 7.022 5.632 -16.113 1.00 86.94 181 VAL A CA 1
ATOM 1438 C C . VAL A 1 181 ? 8.380 5.653 -15.413 1.00 86.94 181 VAL A C 1
ATOM 1440 O O . VAL A 1 181 ? 9.394 5.856 -16.078 1.00 86.94 181 VAL A O 1
ATOM 1443 N N . ALA A 1 182 ? 8.427 5.388 -14.103 1.00 85.38 182 ALA A N 1
ATOM 1444 C CA . ALA A 1 182 ? 9.692 5.282 -13.379 1.00 85.38 182 ALA A CA 1
ATOM 1445 C C . ALA A 1 182 ? 10.550 4.110 -13.883 1.00 85.38 182 ALA A C 1
ATOM 1447 O O . ALA A 1 182 ? 11.756 4.268 -14.039 1.00 85.38 182 ALA A O 1
ATOM 1448 N N . ALA A 1 183 ? 9.943 2.955 -14.169 1.00 81.44 183 ALA A N 1
ATOM 1449 C CA . ALA A 1 183 ? 10.648 1.772 -14.662 1.00 81.44 183 ALA A CA 1
ATOM 1450 C C . ALA A 1 183 ? 11.247 1.992 -16.061 1.00 81.44 183 ALA A C 1
ATOM 1452 O O . ALA A 1 183 ? 12.425 1.711 -16.285 1.00 81.44 183 ALA A O 1
ATOM 1453 N N . VAL A 1 184 ? 10.461 2.558 -16.982 1.00 82.81 184 VAL A N 1
ATOM 1454 C CA . VAL A 1 184 ? 10.930 2.909 -18.332 1.00 82.81 184 VAL A CA 1
ATOM 1455 C C . VAL A 1 184 ? 11.992 4.001 -18.264 1.00 82.81 184 VAL A C 1
ATOM 1457 O O . VAL A 1 184 ? 13.040 3.873 -18.890 1.00 82.81 184 VAL A O 1
ATOM 1460 N N . GLY A 1 185 ? 11.761 5.044 -17.462 1.00 83.25 185 GLY A N 1
ATOM 1461 C CA . GLY A 1 185 ? 12.734 6.110 -17.237 1.00 83.25 185 GLY A CA 1
ATOM 1462 C C . GLY A 1 185 ? 14.059 5.577 -16.706 1.00 83.25 185 GLY A C 1
ATOM 1463 O O . GLY A 1 185 ? 15.117 5.962 -17.199 1.00 83.25 185 GLY A O 1
ATOM 1464 N N . LEU A 1 186 ? 14.000 4.640 -15.754 1.00 82.12 186 LEU A N 1
ATOM 1465 C CA . LEU A 1 186 ? 15.181 3.988 -15.206 1.00 82.12 186 LEU A CA 1
ATOM 1466 C C . LEU A 1 186 ? 15.911 3.211 -16.299 1.00 82.12 186 LEU A C 1
ATOM 1468 O O . LEU A 1 186 ? 17.109 3.399 -16.462 1.00 82.12 186 LEU A O 1
ATOM 1472 N N . SER A 1 187 ? 15.213 2.402 -17.095 1.00 76.81 187 SER A N 1
ATOM 1473 C CA . SER A 1 187 ? 15.869 1.674 -18.184 1.00 76.81 187 SER A CA 1
ATOM 1474 C C . SER A 1 187 ? 16.516 2.605 -19.215 1.00 76.81 187 SER A C 1
ATOM 1476 O O . SER A 1 187 ? 17.667 2.397 -19.598 1.00 76.81 187 SER A O 1
ATOM 1478 N N . LEU A 1 188 ? 15.829 3.683 -19.605 1.00 78.94 188 LEU A N 1
ATOM 1479 C CA . LEU A 1 188 ? 16.371 4.680 -20.530 1.00 78.94 188 LEU A CA 1
ATOM 1480 C C . LEU A 1 188 ? 17.609 5.376 -19.959 1.00 78.94 188 LEU A C 1
ATOM 1482 O O . LEU A 1 188 ? 18.612 5.509 -20.664 1.00 78.94 188 LEU A O 1
ATOM 1486 N N . PHE A 1 189 ? 17.562 5.752 -18.681 1.00 79.75 189 PHE A N 1
ATOM 1487 C CA . PHE A 1 189 ? 18.690 6.348 -17.971 1.00 79.75 189 PHE A CA 1
ATOM 1488 C C . PHE A 1 189 ? 19.901 5.407 -17.964 1.00 79.75 189 PHE A C 1
ATOM 1490 O O . PHE A 1 189 ? 21.011 5.823 -18.291 1.00 79.75 189 PHE A O 1
ATOM 1497 N N . LEU A 1 190 ? 19.674 4.122 -17.679 1.00 73.19 190 LEU A N 1
ATOM 1498 C CA . LEU A 1 190 ? 20.714 3.091 -17.678 1.00 73.19 190 LEU A CA 1
ATOM 1499 C C . LEU A 1 190 ? 21.256 2.772 -19.077 1.00 73.19 190 LEU A C 1
ATOM 1501 O O . LEU A 1 190 ? 22.419 2.410 -19.218 1.00 73.19 190 LEU A O 1
ATOM 1505 N N . SER A 1 191 ? 20.446 2.944 -20.120 1.00 72.06 191 SER A N 1
ATOM 1506 C CA . SER A 1 191 ? 20.836 2.692 -21.514 1.00 72.06 191 SER A CA 1
ATOM 1507 C C . SER A 1 191 ? 21.684 3.803 -22.161 1.00 72.06 191 SER A C 1
ATOM 1509 O O . SER A 1 191 ? 22.078 3.665 -23.324 1.00 72.06 191 SER A O 1
ATOM 1511 N N . GLY A 1 192 ? 21.958 4.892 -21.428 1.00 70.44 192 GLY A N 1
ATOM 1512 C CA . GLY A 1 192 ? 22.772 6.030 -21.874 1.00 70.44 192 GLY A CA 1
ATOM 1513 C C . GLY A 1 192 ? 21.985 7.284 -22.283 1.00 70.44 192 GLY A C 1
ATOM 1514 O O . GLY A 1 192 ? 22.597 8.305 -22.594 1.00 70.44 192 GLY A O 1
ATOM 1515 N N . SER A 1 193 ? 20.645 7.261 -22.249 1.00 65.44 193 SER A N 1
ATOM 1516 C CA . SER A 1 193 ? 19.802 8.443 -22.502 1.00 65.44 193 SER A CA 1
ATOM 1517 C C . SER A 1 193 ? 19.614 9.244 -21.206 1.00 65.44 193 SER A C 1
ATOM 1519 O O . SER A 1 193 ? 18.662 9.041 -20.447 1.00 65.44 193 SER A O 1
ATOM 1521 N N . SER A 1 194 ? 20.585 10.113 -20.905 1.00 69.75 194 SER A N 1
ATOM 1522 C CA . SER A 1 194 ? 20.812 10.596 -19.534 1.00 69.75 194 SER A CA 1
ATOM 1523 C C . SER A 1 194 ? 19.779 11.600 -19.013 1.00 69.75 194 SER A C 1
ATOM 1525 O O . SER A 1 194 ? 19.419 11.533 -17.841 1.00 69.75 194 SER A O 1
ATOM 1527 N N . SER A 1 195 ? 19.265 12.518 -19.835 1.00 84.88 195 SER A N 1
ATOM 1528 C CA . SER A 1 195 ? 18.384 13.589 -19.340 1.00 84.88 195 SER A CA 1
ATOM 1529 C C . SER A 1 195 ? 16.913 13.172 -19.291 1.00 84.88 195 SER A C 1
ATOM 1531 O O . SER A 1 195 ? 16.255 13.340 -18.266 1.00 84.88 195 SER A O 1
ATOM 1533 N N . LEU A 1 196 ? 16.391 12.586 -20.371 1.00 84.69 196 LEU A N 1
ATOM 1534 C CA . LEU A 1 196 ? 14.986 12.185 -20.464 1.00 84.69 196 LEU A CA 1
ATOM 1535 C C . LEU A 1 196 ? 14.658 11.039 -19.499 1.00 84.69 196 LEU A C 1
ATOM 1537 O O . LEU A 1 196 ? 13.666 11.121 -18.773 1.00 84.69 196 LEU A O 1
ATOM 1541 N N . GLY A 1 197 ? 15.511 10.009 -19.437 1.00 83.38 197 GLY A N 1
ATOM 1542 C CA . GLY A 1 197 ? 15.333 8.890 -18.510 1.00 83.38 197 GLY A CA 1
ATOM 1543 C C . GLY A 1 197 ? 15.331 9.347 -17.050 1.00 83.38 197 GLY A C 1
ATOM 1544 O O . GLY A 1 197 ? 14.439 8.981 -16.285 1.00 83.38 197 GLY A O 1
ATOM 1545 N N . PHE A 1 198 ? 16.259 10.240 -16.687 1.00 83.31 198 PHE A N 1
ATOM 1546 C CA . PHE A 1 198 ? 16.323 10.828 -15.349 1.00 83.31 198 PHE A CA 1
ATOM 1547 C C . PHE A 1 198 ? 15.031 11.569 -14.975 1.00 83.31 198 PHE A C 1
ATOM 1549 O O . PHE A 1 198 ? 14.446 11.298 -13.924 1.00 83.31 198 PHE A O 1
ATOM 1556 N N . TRP A 1 199 ? 14.533 12.458 -15.843 1.00 88.56 199 TRP A N 1
ATOM 1557 C CA . TRP A 1 199 ? 13.296 13.198 -15.571 1.00 88.56 199 TRP A CA 1
ATOM 1558 C C . TRP A 1 199 ? 12.073 12.284 -15.461 1.00 88.56 199 TRP A C 1
ATOM 1560 O O . TRP A 1 199 ? 11.227 12.508 -14.595 1.00 88.56 199 TRP A O 1
ATOM 1570 N N . MET A 1 200 ? 11.992 11.223 -16.268 1.00 86.81 200 MET A N 1
ATOM 1571 C CA . MET A 1 200 ? 10.926 10.222 -16.149 1.00 86.81 200 MET A CA 1
ATOM 1572 C C . MET A 1 200 ? 10.960 9.497 -14.798 1.00 86.81 200 MET A C 1
ATOM 1574 O O . MET A 1 200 ? 9.908 9.315 -14.185 1.00 86.81 200 MET A O 1
ATOM 1578 N N . VAL A 1 201 ? 12.146 9.141 -14.289 1.00 84.06 201 VAL A N 1
ATOM 1579 C CA . VAL A 1 201 ? 12.291 8.556 -12.943 1.00 84.06 201 VAL A CA 1
ATOM 1580 C C . VAL A 1 201 ? 11.799 9.527 -11.874 1.00 84.06 201 VAL A C 1
ATOM 1582 O O . VAL A 1 201 ? 10.996 9.145 -11.022 1.00 84.06 201 VAL A O 1
ATOM 1585 N N . VAL A 1 202 ? 12.233 10.789 -11.935 1.00 83.44 202 VAL A N 1
ATOM 1586 C CA . VAL A 1 202 ? 11.829 11.823 -10.969 1.00 83.44 202 VAL A CA 1
ATOM 1587 C C . VAL A 1 202 ? 10.311 12.021 -10.979 1.00 83.44 202 VAL A C 1
ATOM 1589 O O . VAL A 1 202 ? 9.687 12.015 -9.917 1.00 83.44 202 VAL A O 1
ATOM 1592 N N . ILE A 1 203 ? 9.699 12.136 -12.162 1.00 89.31 203 ILE A N 1
ATOM 1593 C CA . ILE A 1 203 ? 8.245 12.298 -12.316 1.00 89.31 203 ILE A CA 1
ATOM 1594 C C . ILE A 1 203 ? 7.501 11.057 -11.815 1.00 89.31 203 ILE A C 1
ATOM 1596 O O . ILE A 1 203 ? 6.511 11.187 -11.096 1.00 89.31 203 ILE A O 1
ATOM 1600 N N . GLY A 1 204 ? 7.975 9.856 -12.154 1.00 84.88 204 GLY A N 1
ATOM 1601 C CA . GLY A 1 204 ? 7.350 8.606 -11.731 1.00 84.88 204 GLY A CA 1
ATOM 1602 C C . GLY A 1 204 ? 7.388 8.413 -10.212 1.00 84.88 204 GLY A C 1
ATOM 1603 O O . GLY A 1 204 ? 6.359 8.123 -9.600 1.00 84.88 204 GLY A O 1
ATOM 1604 N N . ILE A 1 205 ? 8.537 8.656 -9.573 1.00 84.00 205 ILE A N 1
ATOM 1605 C CA . ILE A 1 205 ? 8.675 8.571 -8.109 1.00 84.00 205 ILE A CA 1
ATOM 1606 C C . ILE A 1 205 ? 7.868 9.677 -7.419 1.00 84.00 205 ILE A C 1
ATOM 1608 O O . ILE A 1 205 ? 7.126 9.396 -6.475 1.00 84.00 205 ILE A O 1
ATOM 1612 N N . GLY A 1 206 ? 7.963 10.922 -7.896 1.00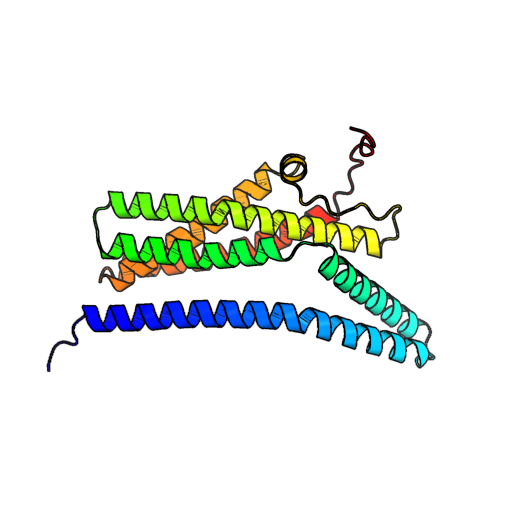 79.94 206 GLY A N 1
ATOM 1613 C CA . GLY A 1 206 ? 7.197 12.048 -7.357 1.00 79.94 206 GLY A CA 1
ATOM 1614 C C . GLY A 1 206 ? 5.687 11.808 -7.441 1.00 79.94 206 GLY A C 1
ATOM 1615 O O . GLY A 1 206 ? 4.974 11.977 -6.448 1.00 79.94 206 GLY A O 1
ATOM 1616 N N . GLY A 1 207 ? 5.210 11.315 -8.587 1.00 84.19 207 GLY A N 1
ATOM 1617 C CA . GLY A 1 207 ? 3.821 10.909 -8.793 1.00 84.19 207 GLY A CA 1
ATOM 1618 C C . GLY A 1 207 ? 3.392 9.802 -7.831 1.00 84.19 207 GLY A C 1
ATOM 1619 O O . GLY A 1 207 ? 2.356 9.928 -7.176 1.00 84.19 207 GLY A O 1
ATOM 1620 N N . ALA A 1 208 ? 4.218 8.767 -7.651 1.00 81.44 208 ALA A N 1
ATOM 1621 C CA . ALA A 1 208 ? 3.937 7.688 -6.708 1.00 81.44 208 ALA A CA 1
ATOM 1622 C C . ALA A 1 208 ? 3.809 8.194 -5.257 1.00 81.44 208 ALA A C 1
ATOM 1624 O O . ALA A 1 208 ? 2.886 7.786 -4.549 1.00 81.44 208 ALA A O 1
ATOM 1625 N N . ILE A 1 209 ? 4.672 9.118 -4.815 1.00 81.56 209 ILE A N 1
ATOM 1626 C CA . ILE A 1 209 ? 4.607 9.714 -3.466 1.00 81.56 209 ILE A CA 1
ATOM 1627 C C . ILE A 1 209 ? 3.288 10.473 -3.264 1.00 81.56 209 ILE A C 1
ATOM 1629 O O . ILE A 1 209 ? 2.597 10.263 -2.260 1.00 81.56 209 ILE A O 1
ATOM 1633 N N . VAL A 1 210 ? 2.913 11.323 -4.225 1.00 87.38 210 VAL A N 1
ATOM 1634 C CA . VAL A 1 210 ? 1.650 12.078 -4.177 1.00 87.38 210 VAL A CA 1
ATOM 1635 C C . VAL A 1 210 ? 0.456 11.122 -4.158 1.00 87.38 210 VAL A C 1
ATOM 1637 O O . VAL A 1 210 ? -0.458 11.278 -3.344 1.00 87.38 210 VAL A O 1
ATOM 1640 N N . LEU A 1 211 ? 0.482 10.077 -4.984 1.00 87.31 211 LEU A N 1
ATOM 1641 C CA . LEU A 1 211 ? -0.592 9.089 -5.052 1.00 87.31 211 LEU A CA 1
ATOM 1642 C C . LEU A 1 211 ? -0.721 8.269 -3.770 1.00 87.31 211 LEU A C 1
ATOM 1644 O O . LEU A 1 211 ? -1.842 7.989 -3.353 1.00 87.31 211 LEU A O 1
ATOM 1648 N N . VAL A 1 212 ? 0.377 7.951 -3.080 1.00 83.62 212 VAL A N 1
ATOM 1649 C CA . VAL A 1 212 ? 0.314 7.331 -1.746 1.00 83.62 212 VAL A CA 1
ATOM 1650 C C . VAL A 1 212 ? -0.432 8.236 -0.761 1.00 83.62 212 VAL A C 1
ATOM 1652 O O . VAL A 1 212 ? -1.261 7.745 0.012 1.00 83.62 212 VAL A O 1
ATOM 1655 N N . ALA A 1 213 ? -0.190 9.549 -0.791 1.00 82.56 213 ALA A N 1
ATOM 1656 C CA . ALA A 1 213 ? -0.919 10.497 0.050 1.00 82.56 213 ALA A CA 1
ATOM 1657 C C . ALA A 1 213 ? -2.413 10.564 -0.321 1.00 82.56 213 ALA A C 1
ATOM 1659 O O . ALA A 1 213 ? -3.267 10.498 0.568 1.00 82.56 213 ALA A O 1
ATOM 1660 N N . MET A 1 214 ? -2.740 10.602 -1.618 1.00 87.69 214 MET A N 1
ATOM 1661 C CA . MET A 1 214 ? -4.127 10.598 -2.103 1.00 87.69 214 MET A CA 1
ATOM 1662 C C . MET A 1 214 ? -4.868 9.306 -1.744 1.00 87.69 214 MET A C 1
ATOM 1664 O O . MET A 1 214 ? -5.999 9.366 -1.265 1.00 87.69 214 MET A O 1
ATOM 1668 N N . ILE A 1 215 ? -4.227 8.145 -1.906 1.00 85.69 215 ILE A N 1
ATOM 1669 C CA . ILE A 1 215 ? -4.780 6.840 -1.520 1.00 85.69 215 ILE A CA 1
ATOM 1670 C C . ILE A 1 215 ? -5.058 6.815 -0.018 1.00 85.69 215 ILE A C 1
ATOM 1672 O O . ILE A 1 215 ? -6.140 6.402 0.389 1.00 85.69 215 ILE A O 1
ATOM 1676 N N . ARG A 1 216 ? -4.134 7.306 0.820 1.00 85.12 216 ARG A N 1
ATOM 1677 C CA . ARG A 1 216 ? -4.361 7.409 2.273 1.00 85.12 216 ARG A CA 1
ATOM 1678 C C . ARG A 1 216 ? -5.557 8.304 2.607 1.00 85.12 216 ARG A C 1
ATOM 1680 O O . ARG A 1 216 ? -6.358 7.938 3.464 1.00 85.12 216 ARG A O 1
ATOM 1687 N N . GLY A 1 217 ? -5.693 9.449 1.937 1.00 84.56 217 GLY A N 1
ATOM 1688 C CA . GLY A 1 217 ? -6.845 10.343 2.100 1.00 84.56 217 GLY A CA 1
ATOM 1689 C C . GLY A 1 217 ? -8.166 9.698 1.661 1.00 84.56 217 GLY A C 1
ATOM 1690 O O . GLY A 1 217 ? -9.169 9.770 2.374 1.00 84.56 217 GLY A O 1
ATOM 1691 N N . TYR A 1 218 ? -8.158 8.993 0.529 1.00 86.88 218 TYR A N 1
ATOM 1692 C CA . TYR A 1 218 ? -9.310 8.240 0.032 1.00 86.88 218 TYR A CA 1
ATOM 1693 C C . TYR A 1 218 ? -9.723 7.124 1.000 1.00 86.88 218 TYR A C 1
ATOM 1695 O O . TYR A 1 218 ? -10.887 7.027 1.378 1.00 86.88 218 TYR A O 1
ATOM 1703 N N . VAL A 1 219 ? -8.762 6.324 1.461 1.00 84.19 219 VAL A N 1
ATOM 1704 C CA . VAL A 1 219 ? -8.986 5.225 2.405 1.00 84.19 219 VAL A CA 1
ATOM 1705 C C . VAL A 1 219 ? -9.614 5.735 3.709 1.00 84.19 219 VAL A C 1
ATOM 1707 O O . VAL A 1 219 ? -10.596 5.159 4.170 1.00 84.19 219 VAL A O 1
ATOM 1710 N N . ARG A 1 220 ? -9.125 6.858 4.253 1.00 82.25 220 ARG A N 1
ATOM 1711 C CA . ARG A 1 220 ? -9.703 7.483 5.456 1.00 82.25 220 ARG A CA 1
ATOM 1712 C C . ARG A 1 220 ? -11.112 8.025 5.231 1.00 82.25 220 ARG A C 1
ATOM 1714 O O . ARG A 1 220 ? -11.970 7.821 6.078 1.00 82.25 220 ARG A O 1
ATOM 1721 N N . SER A 1 221 ? -11.366 8.691 4.103 1.00 81.62 221 SER A N 1
ATOM 1722 C CA . SER A 1 221 ? -12.707 9.230 3.813 1.00 81.62 221 SER A CA 1
ATOM 1723 C C . SER A 1 221 ? -13.743 8.135 3.548 1.00 81.62 221 SER A C 1
ATOM 1725 O O . SER A 1 221 ? -14.929 8.338 3.786 1.00 81.62 221 SER A O 1
ATOM 1727 N N . ARG A 1 222 ? -13.314 6.946 3.108 1.00 75.81 222 ARG A N 1
ATOM 1728 C CA . ARG A 1 222 ? -14.190 5.775 2.980 1.00 75.81 222 ARG A CA 1
ATOM 1729 C C . ARG A 1 222 ? -14.618 5.178 4.316 1.00 75.81 222 ARG A C 1
ATOM 1731 O O . ARG A 1 222 ? -15.710 4.624 4.364 1.00 75.81 222 ARG A O 1
ATOM 1738 N N . ALA A 1 223 ? -13.814 5.315 5.370 1.00 71.00 223 ALA A N 1
ATOM 1739 C CA . ALA A 1 223 ? -14.150 4.794 6.694 1.00 71.00 223 ALA A CA 1
ATOM 1740 C C . ALA A 1 223 ? -15.423 5.435 7.273 1.00 71.00 223 ALA A C 1
ATOM 1742 O O . ALA A 1 223 ? -16.175 4.769 7.968 1.00 71.00 223 ALA A O 1
ATOM 1743 N N . THR A 1 224 ? -15.689 6.702 6.934 1.00 64.12 224 THR A N 1
ATOM 1744 C CA . THR A 1 224 ? -16.834 7.477 7.441 1.00 64.12 224 THR A CA 1
ATOM 1745 C C . THR A 1 224 ? -18.084 7.392 6.563 1.00 64.12 224 THR A C 1
ATOM 1747 O O . THR A 1 224 ? -19.117 7.945 6.922 1.00 64.12 224 THR A O 1
ATOM 1750 N N . ILE A 1 225 ? -18.019 6.752 5.388 1.00 59.84 225 ILE A N 1
ATOM 1751 C CA . ILE A 1 225 ? -19.190 6.576 4.513 1.00 59.84 225 ILE A CA 1
ATOM 1752 C C . ILE A 1 225 ? -19.931 5.314 4.971 1.00 59.84 225 ILE A C 1
ATOM 1754 O O . ILE A 1 225 ? -19.889 4.260 4.335 1.00 59.84 225 ILE A O 1
ATOM 1758 N N . SER A 1 226 ? -20.609 5.438 6.108 1.00 50.19 226 SER A N 1
ATOM 1759 C CA . SER A 1 226 ? -21.592 4.492 6.632 1.00 50.19 226 SER A CA 1
ATOM 1760 C C . SER A 1 226 ? -22.940 4.726 5.942 1.00 50.19 226 SER A C 1
ATOM 1762 O O . SER A 1 226 ? -23.896 5.239 6.510 1.00 50.19 226 SER A O 1
ATOM 1764 N N . GLY A 1 227 ? -23.017 4.382 4.655 1.00 43.94 227 GLY A N 1
ATOM 1765 C CA . GLY A 1 227 ? -24.309 4.258 3.978 1.00 43.94 227 GLY A CA 1
ATOM 1766 C C . GLY A 1 227 ? -24.983 2.935 4.368 1.00 43.94 227 GLY A C 1
ATOM 1767 O O . GLY A 1 227 ? -24.276 1.924 4.461 1.00 43.94 227 GLY A O 1
ATOM 1768 N N . PRO A 1 228 ? -26.314 2.892 4.570 1.00 37.34 228 PRO A N 1
ATOM 1769 C CA . PRO A 1 228 ? -27.039 1.646 4.765 1.00 37.34 228 PRO A CA 1
ATOM 1770 C C . PRO A 1 228 ? -26.997 0.873 3.447 1.00 37.34 228 PRO A C 1
ATOM 1772 O O . PRO A 1 228 ? -27.812 1.079 2.555 1.00 37.34 228 PRO A O 1
ATOM 1775 N N . TYR A 1 229 ? -26.000 0.009 3.286 1.00 47.25 229 TYR A N 1
ATOM 1776 C CA . TYR A 1 229 ? -26.109 -1.039 2.282 1.00 47.25 229 TYR A CA 1
ATOM 1777 C C . TYR A 1 229 ? -27.155 -2.033 2.780 1.00 47.25 229 TYR A C 1
ATOM 1779 O O . TYR A 1 229 ? -27.125 -2.350 3.980 1.00 47.25 229 TYR A O 1
ATOM 1787 N N . PRO A 1 230 ? -28.077 -2.462 1.897 1.00 38.81 230 PRO A N 1
ATOM 1788 C CA . PRO A 1 230 ? -29.158 -3.360 2.263 1.00 38.81 230 PRO A CA 1
ATOM 1789 C C . PRO A 1 230 ? -28.578 -4.594 2.961 1.00 38.81 230 PRO A C 1
ATOM 1791 O O . PRO A 1 230 ? -27.447 -4.989 2.648 1.00 38.81 230 PRO A O 1
ATOM 1794 N N . PRO A 1 231 ? -29.296 -5.139 3.958 1.00 40.16 231 PRO A N 1
ATOM 1795 C CA . PRO A 1 231 ? -28.869 -6.340 4.653 1.00 40.16 231 PRO A CA 1
ATOM 1796 C C . PRO A 1 231 ? -28.542 -7.415 3.624 1.00 40.16 231 PRO A C 1
ATOM 1798 O O . PRO A 1 231 ? -29.228 -7.553 2.610 1.00 40.16 231 PRO A O 1
ATOM 1801 N N . ASP A 1 232 ? -27.443 -8.112 3.881 1.00 47.88 232 ASP A N 1
ATOM 1802 C CA . ASP A 1 232 ? -27.009 -9.226 3.060 1.00 47.88 232 ASP A CA 1
ATOM 1803 C C . ASP A 1 232 ? -28.182 -10.194 2.933 1.00 47.88 232 ASP A C 1
ATOM 1805 O O . ASP A 1 232 ? -28.787 -10.572 3.936 1.00 47.88 232 ASP A O 1
ATOM 1809 N N . HIS A 1 233 ? -28.552 -10.541 1.699 1.00 39.69 233 HIS A N 1
ATOM 1810 C CA . HIS A 1 233 ? -29.458 -11.654 1.472 1.00 39.69 233 HIS A CA 1
ATOM 1811 C C . HIS A 1 233 ? -28.734 -12.907 1.960 1.00 39.69 233 HIS A C 1
ATOM 1813 O O . HIS A 1 233 ? -27.920 -13.499 1.254 1.00 39.69 233 HIS A O 1
ATOM 1819 N N . GLU A 1 234 ? -28.975 -13.259 3.219 1.00 37.72 234 GLU A N 1
ATOM 1820 C CA . GLU A 1 234 ? -28.661 -14.572 3.743 1.00 37.72 234 GLU A CA 1
ATOM 1821 C C . GLU A 1 234 ? -29.472 -15.589 2.937 1.00 37.72 234 GLU A C 1
ATOM 1823 O O . GLU A 1 234 ? -30.691 -15.681 3.068 1.00 37.72 234 GLU A O 1
ATOM 1828 N N . GLY A 1 235 ? -28.783 -16.320 2.064 1.00 43.59 235 GLY A N 1
ATOM 1829 C CA . GLY A 1 235 ? -29.338 -17.441 1.318 1.00 43.59 235 GLY A CA 1
ATOM 1830 C C . GLY A 1 235 ? -29.219 -17.266 -0.187 1.00 43.59 235 GLY A C 1
ATOM 1831 O O . GLY A 1 235 ? -30.077 -16.634 -0.796 1.00 43.59 235 GLY A O 1
ATOM 1832 N N . LEU A 1 236 ? -28.165 -17.858 -0.755 1.00 33.56 236 LEU A N 1
ATOM 1833 C CA . LEU A 1 236 ? -28.193 -18.800 -1.884 1.00 33.56 236 LEU A CA 1
ATOM 1834 C C . LEU A 1 236 ? -26.817 -19.471 -2.009 1.00 33.56 236 LEU A C 1
ATOM 1836 O O . LEU A 1 236 ? -25.799 -18.743 -1.998 1.00 33.56 236 LEU A O 1
#